Protein AF-A0A2S5X3N3-F1 (afdb_monomer)

pLDDT: mean 70.76, std 20.06, range [33.19, 96.12]

Sequence (228 aa):
MLGLQGVSRATAHRWLRDDRHVLPTLESGSSTPRAGSLSLREREEIAFERARGRGIRAIAAILGRSPSTISRELARNIFKDRYVPSIAQEQTWARSRRPRARKLDELALRQQVVSMLGDRFSPEQIAGRLKLEHPDDPEMQVSHETIYQALYVQGRGSLRTELASDLRTGRAIRRPRRPDGPRVSRFREVVTIADRPPEIEDRAVPGHWEWRPHPRRNGNEVRDRDSR

Radius of gyration: 30.23 Å; Cα contacts (8 Å, |Δi|>4): 131; chains: 1; bounding box: 62×76×62 Å

Solvent-accessible surface area (backbone atoms only — not comparable to full-atom values): 14891 Å² total; per-residue (Å²): 142,81,84,71,86,89,63,56,73,69,56,56,54,53,57,73,68,48,100,53,98,60,80,80,74,83,64,84,77,75,72,74,73,59,93,88,62,83,51,66,68,57,36,44,50,52,44,53,44,44,75,72,68,52,52,56,62,56,53,13,60,76,69,76,46,57,44,67,54,49,47,56,49,50,73,72,40,50,55,95,92,40,68,50,42,68,61,39,49,52,52,49,54,59,62,68,62,66,80,72,91,50,84,68,72,42,64,70,49,33,50,53,55,51,52,42,31,70,74,48,47,50,51,62,54,48,27,54,47,31,44,69,76,32,70,91,36,70,82,54,39,55,57,33,68,57,51,46,50,43,66,49,44,86,93,76,50,94,70,53,90,72,56,47,69,40,40,91,81,52,59,70,61,82,79,72,95,59,79,95,66,82,80,78,66,94,64,88,75,81,80,51,85,86,73,55,66,71,74,52,76,69,47,79,52,100,85,47,83,74,83,77,83,74,81,86,79,86,77,92,78,92,79,88,82,89,90,134

Secondary structure (DSSP, 8-state):
----TTS-HHHHHHHTTSS--------TT--PPPTTPPPHHHHHHHHHHHHTT--HHHHHHHTT--HHHHHHHHHHHEETTEE-HHHHHHHHHHHHT-PPPPGGGSHHHHHHHHHHHHTT--HHHHHHHHHHH-TT-SSS---HHHHHHHHH-TTS-TT-SSTTSSSTT--SSPPPSS-SS----S-S----GGG--GGGTS--STT----PPPP-------------

Nearest PDB structures (foldseek):
  1mdm-assembly1_A  TM=6.941E-01  e=2.039E-01  Homo sapiens
  2ozu-assembly1_A  TM=4.544E-01  e=5.518E+00  Homo sapiens
  1l3l-assembly2_A  TM=3.150E-01  e=5.228E+00  Agrobacterium tumefaciens
  7vf9-assembly1_F  TM=1.951E-01  e=5.825E+00  Pseudomonas aeruginosa PAO1

Mean predicted aligned error: 19.72 Å

Foldseek 3Di:
DDDDPDDDPVRVVVVVPPPDPDDPPPPDDPPPPPVQDDDLVLLVLLQVVVVVVDDLVVSCVVVVHDSVNSVVLCVVQQDPNDHDSVSSVVVVVVVVVPQDDALCVDDPLVVQLLVVLQVQDQLQRSQVVQCVVCVPDVSNHDHSVSVVCQQADPPRHDNYDPSCCSHPVSDNHDDDPDPPDDDPDPDPDDCDPVNDDPVLVVVPDVPSDDDDDDPDDDDDDDDDDDDD

Structure (mmCIF, N/CA/C/O backbone):
data_AF-A0A2S5X3N3-F1
#
_entry.id   AF-A0A2S5X3N3-F1
#
loop_
_atom_site.group_PDB
_atom_site.id
_atom_site.type_symbol
_atom_site.label_atom_id
_atom_site.label_alt_id
_atom_site.label_comp_id
_atom_site.label_asym_id
_atom_site.label_entity_id
_atom_site.label_seq_id
_atom_site.pdbx_PDB_ins_code
_atom_site.Cartn_x
_atom_site.Cartn_y
_atom_site.Cartn_z
_atom_site.occupancy
_atom_site.B_iso_or_equiv
_atom_site.auth_seq_id
_atom_site.auth_comp_id
_atom_site.auth_asym_id
_atom_site.auth_atom_id
_atom_site.pdbx_PDB_model_num
ATOM 1 N N . MET A 1 1 ? -26.330 2.446 -31.924 1.00 34.47 1 MET A N 1
ATOM 2 C CA . MET A 1 1 ? -25.192 1.531 -32.178 1.00 34.47 1 MET A CA 1
ATOM 3 C C . MET A 1 1 ? -23.986 2.045 -31.400 1.00 34.47 1 MET A C 1
ATOM 5 O O . MET A 1 1 ? -23.335 2.969 -31.859 1.00 34.47 1 MET A O 1
ATOM 9 N N . LEU A 1 2 ? -23.727 1.517 -30.201 1.00 34.12 2 LEU A N 1
ATOM 10 C CA . LEU A 1 2 ? -22.554 1.871 -29.392 1.00 34.12 2 LEU A CA 1
ATOM 11 C C . LEU A 1 2 ? -21.785 0.582 -29.095 1.00 34.12 2 LEU A C 1
ATOM 13 O O . LEU A 1 2 ? -22.238 -0.259 -28.322 1.00 34.12 2 LEU A O 1
ATOM 17 N N . GLY A 1 3 ? -20.658 0.398 -29.782 1.00 33.19 3 GLY A N 1
ATOM 18 C CA . GLY A 1 3 ? -19.725 -0.691 -29.523 1.00 33.19 3 GLY A CA 1
ATOM 19 C C . GLY A 1 3 ? -18.912 -0.384 -28.269 1.00 33.19 3 GLY A C 1
ATOM 20 O O . GLY A 1 3 ? -18.064 0.503 -28.284 1.00 33.19 3 GLY A O 1
ATOM 21 N N . LEU A 1 4 ? -19.175 -1.115 -27.188 1.00 37.25 4 LEU A N 1
ATOM 22 C CA . LEU A 1 4 ? -18.371 -1.099 -25.967 1.00 37.25 4 LEU A CA 1
ATOM 23 C C . LEU A 1 4 ? -16.993 -1.708 -26.267 1.00 37.25 4 LEU A C 1
ATOM 25 O O . LEU A 1 4 ? -16.849 -2.925 -26.390 1.00 37.25 4 LEU A O 1
ATOM 29 N N . GLN A 1 5 ? -15.974 -0.860 -26.410 1.00 37.88 5 GLN A N 1
ATOM 30 C CA . GLN A 1 5 ? -14.584 -1.306 -26.469 1.00 37.88 5 GLN A CA 1
ATOM 31 C C . GLN A 1 5 ? -14.203 -1.956 -25.130 1.00 37.88 5 GLN A C 1
ATOM 33 O O . GLN A 1 5 ? -14.282 -1.319 -24.084 1.00 37.88 5 GLN A O 1
ATOM 38 N N . GLY A 1 6 ? -13.790 -3.228 -25.165 1.00 42.28 6 GLY A N 1
ATOM 39 C CA . GLY A 1 6 ?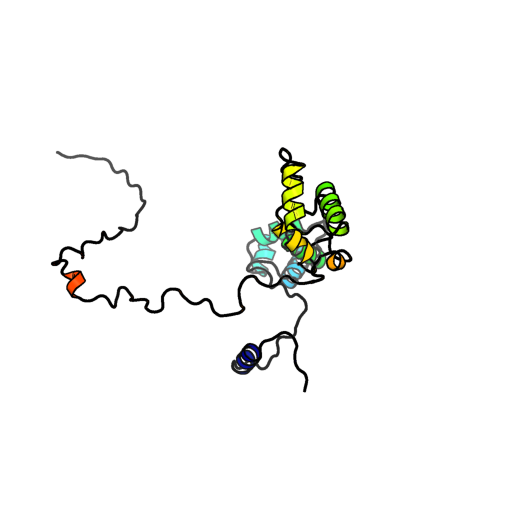 -13.130 -3.898 -24.034 1.00 42.28 6 GLY A CA 1
ATOM 40 C C . GLY A 1 6 ? -13.751 -5.209 -23.544 1.00 42.28 6 GLY A C 1
ATOM 41 O O . GLY A 1 6 ? -13.136 -5.884 -22.723 1.00 42.28 6 GLY A O 1
ATOM 42 N N . VAL A 1 7 ? -14.917 -5.623 -24.050 1.00 50.81 7 VAL A N 1
ATOM 43 C CA . VAL A 1 7 ? -15.555 -6.896 -23.666 1.00 50.81 7 VAL A CA 1
ATOM 44 C C . VAL A 1 7 ? -15.819 -7.733 -24.914 1.00 50.81 7 VAL A C 1
ATOM 46 O O . VAL A 1 7 ? -16.394 -7.250 -25.887 1.00 50.81 7 VAL A O 1
ATOM 49 N N . SER A 1 8 ? -15.386 -8.999 -24.913 1.00 49.59 8 SER A N 1
ATOM 50 C CA . SER A 1 8 ? -15.640 -9.893 -26.048 1.00 49.59 8 SER A CA 1
ATOM 51 C C . SER A 1 8 ? -17.148 -10.100 -26.238 1.00 49.59 8 SER A C 1
ATOM 53 O O . SER A 1 8 ? -17.898 -10.211 -25.264 1.00 49.59 8 SER A O 1
ATOM 55 N N . ARG A 1 9 ? -17.604 -10.204 -27.492 1.00 45.56 9 ARG A N 1
ATOM 56 C CA . ARG A 1 9 ? -19.027 -10.410 -27.825 1.00 45.56 9 ARG A CA 1
ATOM 57 C C . ARG A 1 9 ? -19.617 -11.654 -27.140 1.00 45.56 9 ARG A C 1
ATOM 59 O O . ARG A 1 9 ? -20.782 -11.649 -26.756 1.00 45.56 9 ARG A O 1
ATOM 66 N N . ALA A 1 10 ? -18.795 -12.683 -26.923 1.00 53.91 10 ALA A N 1
ATOM 67 C CA . ALA A 1 10 ? -19.167 -13.892 -26.191 1.00 53.91 10 ALA A CA 1
ATOM 68 C C . ALA A 1 10 ? -19.404 -13.630 -24.691 1.00 53.91 10 ALA A C 1
ATOM 70 O O . ALA A 1 10 ? -20.337 -14.171 -24.104 1.00 53.91 10 ALA A O 1
ATOM 71 N N . THR A 1 11 ? -18.596 -12.763 -24.077 1.00 56.00 11 THR A N 1
ATOM 72 C CA . THR A 1 11 ? -18.747 -12.357 -22.671 1.00 56.00 11 THR A CA 1
ATOM 73 C C . THR A 1 11 ? -20.009 -11.517 -22.472 1.00 56.00 11 THR A C 1
ATOM 75 O O . THR A 1 11 ? -20.755 -11.764 -21.528 1.00 56.00 11 THR A O 1
ATOM 78 N N . ALA A 1 12 ? -20.295 -10.596 -23.398 1.00 51.16 12 ALA A N 1
ATOM 79 C CA . ALA A 1 12 ? -21.513 -9.784 -23.368 1.00 51.16 12 ALA A CA 1
ATOM 80 C C . ALA A 1 12 ? -22.786 -10.646 -23.476 1.00 51.16 12 ALA A C 1
ATOM 82 O O . ALA A 1 12 ? -23.729 -10.455 -22.714 1.00 51.16 12 ALA A O 1
ATOM 83 N N . HIS A 1 13 ? -22.789 -11.650 -24.361 1.00 58.97 13 HIS A N 1
ATOM 84 C CA . HIS A 1 13 ? -23.910 -12.589 -24.489 1.00 58.97 13 HIS A CA 1
ATOM 85 C C . HIS A 1 13 ? -24.126 -13.459 -23.246 1.00 58.97 13 HIS A C 1
ATOM 87 O O . HIS A 1 13 ? -25.259 -13.843 -22.964 1.00 58.97 13 HIS A O 1
ATOM 93 N N . ARG A 1 14 ? -23.060 -13.773 -22.500 1.00 52.75 14 ARG A N 1
ATOM 94 C CA . ARG A 1 14 ? -23.152 -14.544 -21.254 1.00 52.75 14 ARG A CA 1
ATOM 95 C C . ARG A 1 14 ? -23.822 -13.742 -20.142 1.00 52.75 14 ARG A C 1
ATOM 97 O O . ARG A 1 14 ? -24.654 -14.286 -19.433 1.00 52.75 14 ARG A O 1
ATOM 104 N N . TRP A 1 15 ? -23.499 -12.454 -20.026 1.00 51.25 15 TRP A N 1
ATOM 105 C CA . TRP A 1 15 ? -24.120 -11.556 -19.044 1.00 51.25 15 TRP A CA 1
ATOM 106 C C . TRP A 1 15 ? -25.604 -11.308 -19.313 1.00 51.25 15 TRP A C 1
ATOM 108 O O . TRP A 1 15 ? -26.354 -11.084 -18.377 1.00 51.25 15 TRP A O 1
ATOM 118 N N . LEU A 1 16 ? -26.021 -11.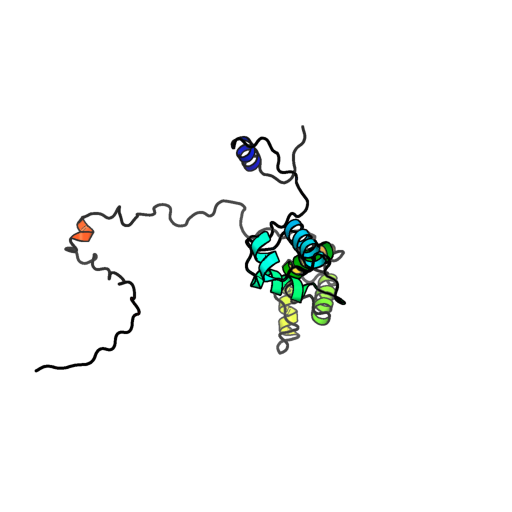385 -20.578 1.00 56.56 16 LEU A N 1
ATOM 119 C CA . LEU A 1 16 ? -27.418 -11.242 -20.992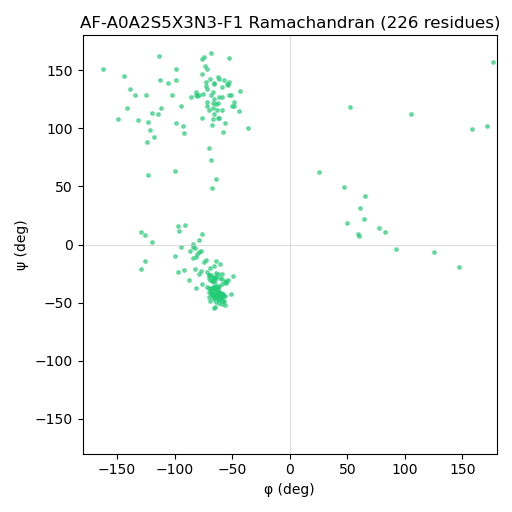 1.00 56.56 16 LEU A CA 1
ATOM 120 C C . LEU A 1 16 ? -28.255 -12.525 -20.832 1.00 56.56 16 LEU A C 1
ATOM 122 O O . LEU A 1 16 ? -29.465 -12.460 -21.014 1.00 56.56 16 LEU A O 1
ATOM 126 N N . ARG A 1 17 ? -27.633 -13.681 -20.552 1.00 52.94 17 ARG A N 1
ATOM 127 C CA . ARG A 1 17 ? -28.321 -14.979 -20.400 1.00 52.94 17 ARG A CA 1
ATOM 128 C C . ARG A 1 17 ? -28.623 -15.361 -18.952 1.00 52.94 17 ARG A C 1
ATOM 130 O O . ARG A 1 17 ? -29.515 -16.171 -18.742 1.00 52.94 17 ARG A O 1
ATOM 137 N N . ASP A 1 18 ? -27.880 -14.817 -17.993 1.00 43.53 18 ASP A N 1
ATOM 138 C CA . ASP A 1 18 ? -28.214 -14.947 -16.576 1.00 43.53 18 ASP A CA 1
ATOM 139 C C . ASP A 1 18 ? -29.198 -13.819 -16.234 1.00 43.53 18 ASP A C 1
ATOM 141 O O . ASP A 1 18 ? -28.886 -12.662 -16.508 1.00 43.53 18 ASP A O 1
ATOM 145 N N . ASP A 1 19 ? -30.357 -14.136 -15.645 1.00 40.12 19 ASP A N 1
ATOM 146 C CA . ASP A 1 19 ? -31.464 -13.221 -15.286 1.00 40.12 19 ASP A CA 1
ATOM 147 C C . ASP A 1 19 ? -31.093 -12.158 -14.225 1.00 40.12 19 ASP A C 1
ATOM 149 O O . ASP A 1 19 ? -31.704 -12.018 -13.165 1.00 40.12 19 ASP A O 1
ATOM 153 N N . ARG A 1 20 ? -30.056 -11.368 -14.490 1.00 44.34 20 ARG A N 1
ATOM 154 C CA . ARG A 1 20 ? -29.690 -10.162 -13.756 1.00 44.34 20 ARG A CA 1
ATOM 155 C C . ARG A 1 20 ? -29.627 -9.026 -14.765 1.00 44.34 20 ARG A C 1
ATOM 157 O O . ARG A 1 20 ? -28.575 -8.733 -15.322 1.00 44.34 20 ARG A O 1
ATOM 164 N N . HIS A 1 21 ? -30.767 -8.372 -14.984 1.00 43.69 21 HIS A N 1
ATOM 165 C CA . HIS A 1 21 ? -30.916 -7.157 -15.797 1.00 43.69 21 HIS A CA 1
ATOM 166 C C . HIS A 1 21 ? -30.228 -5.926 -15.180 1.00 43.69 21 HIS A C 1
ATOM 168 O O . HIS A 1 21 ? -30.811 -4.849 -15.083 1.00 43.69 21 HIS A O 1
ATOM 174 N N . VAL A 1 22 ? -28.974 -6.059 -14.758 1.00 45.84 22 VAL A N 1
ATOM 175 C CA . VAL A 1 22 ? -28.166 -4.939 -14.291 1.00 45.84 22 VAL A CA 1
ATOM 176 C C . VAL A 1 22 ? -26.826 -5.032 -15.000 1.00 45.84 22 VAL A C 1
ATOM 178 O O . VAL A 1 22 ? -26.010 -5.909 -14.714 1.00 45.84 22 VAL A O 1
ATOM 181 N N . LEU A 1 23 ? -26.610 -4.128 -15.958 1.00 44.19 23 LEU A N 1
ATOM 182 C CA . LEU A 1 23 ? -25.270 -3.844 -16.460 1.00 44.19 23 LEU A CA 1
ATOM 183 C C . LEU A 1 23 ? -24.397 -3.535 -15.237 1.00 44.19 23 LEU A C 1
ATOM 185 O O . LEU A 1 23 ? -24.812 -2.707 -14.425 1.00 44.19 23 LEU A O 1
ATOM 189 N N . PRO A 1 24 ? -23.226 -4.169 -15.056 1.00 40.97 24 PRO A N 1
ATOM 190 C CA . PRO A 1 24 ? -22.340 -3.775 -13.979 1.00 40.97 24 PRO A CA 1
ATOM 191 C C . PRO A 1 24 ? -21.953 -2.320 -14.235 1.00 40.97 24 PRO A C 1
ATOM 193 O O . PRO A 1 24 ? -21.226 -2.023 -15.186 1.00 40.97 24 PRO A O 1
ATOM 196 N N . THR A 1 25 ? -22.475 -1.408 -13.413 1.00 37.81 25 THR A N 1
ATOM 197 C CA . THR A 1 25 ? -21.952 -0.051 -13.314 1.00 37.81 25 THR A CA 1
ATOM 198 C C . THR A 1 25 ? -20.454 -0.211 -13.122 1.00 37.81 25 THR A C 1
ATOM 200 O O . THR A 1 25 ? -20.019 -0.878 -12.181 1.00 37.81 25 THR A O 1
ATOM 203 N N . LEU A 1 26 ? -19.664 0.318 -14.058 1.00 35.50 26 LEU A N 1
ATOM 204 C CA . LEU A 1 26 ? -18.217 0.400 -13.920 1.00 35.50 26 LEU A CA 1
ATOM 205 C C . LEU A 1 26 ? -17.931 1.410 -12.806 1.00 35.50 26 LEU A C 1
ATOM 207 O O . LEU A 1 26 ? -17.532 2.542 -13.058 1.00 35.50 26 LEU A O 1
ATOM 211 N N . GLU A 1 27 ? -18.189 1.015 -11.563 1.00 36.44 27 GLU A N 1
ATOM 212 C CA . GLU A 1 27 ? -17.664 1.717 -10.414 1.00 36.44 27 GLU A CA 1
ATOM 213 C C . GLU A 1 27 ? -16.157 1.529 -10.447 1.00 36.44 27 GLU A C 1
ATOM 215 O O . GLU A 1 27 ? -15.617 0.439 -10.235 1.00 36.44 27 GLU A O 1
ATOM 220 N N . SER A 1 28 ? -15.483 2.621 -10.778 1.00 41.53 28 SER A N 1
ATOM 221 C CA . SER A 1 28 ? -14.071 2.849 -10.549 1.00 41.53 28 SER A CA 1
ATOM 222 C C . SER A 1 28 ? -13.628 2.231 -9.217 1.00 41.53 28 SER A C 1
ATOM 224 O O . SER A 1 28 ? -13.832 2.797 -8.151 1.00 41.53 28 SER A O 1
ATOM 226 N N . GLY A 1 29 ? -12.999 1.057 -9.276 1.00 37.12 29 GLY A N 1
ATOM 227 C CA . GLY A 1 29 ? -12.162 0.529 -8.202 1.00 37.12 29 GLY A CA 1
ATOM 228 C C . GLY A 1 29 ? -12.849 0.189 -6.875 1.00 37.12 29 GLY A C 1
ATOM 229 O O . GLY A 1 29 ? -12.234 0.416 -5.831 1.00 37.12 29 GLY A O 1
ATOM 230 N N . SER A 1 30 ? -14.039 -0.420 -6.866 1.00 39.25 30 SER A N 1
ATOM 231 C CA . SER A 1 30 ? -14.530 -1.092 -5.654 1.00 39.25 30 SER A CA 1
ATOM 232 C C . SER A 1 30 ? -13.696 -2.355 -5.390 1.00 39.25 30 SER A C 1
ATOM 234 O O . SER A 1 30 ? -14.014 -3.481 -5.765 1.00 39.25 30 SER A O 1
ATOM 236 N N . SER A 1 31 ? -12.544 -2.156 -4.745 1.00 48.66 31 SER A N 1
ATOM 237 C CA . SER A 1 31 ? -11.806 -3.223 -4.078 1.00 48.66 31 SER A CA 1
ATOM 238 C C . SER A 1 31 ? -12.753 -3.836 -3.055 1.00 48.66 31 SER A C 1
ATOM 240 O O . SER A 1 31 ? -12.935 -3.273 -1.973 1.00 48.66 31 SER A O 1
ATOM 242 N N . THR A 1 32 ? -13.408 -4.945 -3.410 1.00 50.53 32 THR A N 1
ATOM 243 C CA . THR A 1 32 ? -14.236 -5.707 -2.473 1.00 50.53 32 THR A CA 1
ATOM 244 C C . THR A 1 32 ? -13.415 -5.918 -1.204 1.00 50.53 32 THR A C 1
ATOM 246 O O . THR A 1 32 ? -12.321 -6.496 -1.287 1.00 50.53 32 THR A O 1
ATOM 249 N N . PRO A 1 33 ? -13.876 -5.408 -0.047 1.00 56.62 33 PRO A N 1
ATOM 250 C CA . PRO A 1 33 ? -13.139 -5.540 1.193 1.00 56.62 33 PRO A CA 1
ATOM 251 C C . PRO A 1 33 ? -12.824 -7.018 1.427 1.00 56.62 33 PRO A C 1
ATOM 253 O O . PRO A 1 33 ? -13.668 -7.885 1.197 1.00 56.62 33 PRO A O 1
ATOM 256 N N . ARG A 1 34 ? -11.597 -7.330 1.864 1.00 64.44 34 ARG A N 1
ATOM 257 C CA . ARG A 1 34 ? -11.237 -8.718 2.195 1.00 64.44 34 ARG A CA 1
ATOM 258 C C . ARG A 1 34 ? -12.257 -9.279 3.183 1.00 64.44 34 ARG A C 1
ATOM 260 O O . ARG A 1 34 ? -12.632 -8.573 4.124 1.00 64.44 34 ARG A O 1
ATOM 267 N N . ALA A 1 35 ? -12.639 -10.543 3.003 1.00 65.56 35 ALA A N 1
ATOM 268 C CA . ALA A 1 35 ? -13.476 -11.260 3.957 1.00 65.56 35 ALA A CA 1
ATOM 269 C C . ALA A 1 35 ? -12.919 -11.067 5.382 1.00 65.56 35 ALA A C 1
ATOM 271 O O . ALA A 1 35 ? -11.736 -11.305 5.632 1.00 65.56 35 ALA A O 1
ATOM 272 N N . GLY A 1 36 ? -13.752 -10.540 6.284 1.00 72.94 36 GLY A N 1
ATOM 273 C CA . GLY A 1 36 ? -13.373 -10.228 7.666 1.00 72.94 36 GLY A CA 1
ATOM 274 C C . GLY A 1 36 ? -12.863 -8.804 7.934 1.00 72.94 36 GLY A C 1
ATOM 275 O O . GLY A 1 36 ? -12.654 -8.467 9.098 1.00 72.94 36 GLY A O 1
ATOM 276 N N . SER A 1 37 ? -12.705 -7.939 6.927 1.00 82.50 37 SER A N 1
ATOM 277 C CA . SER A 1 37 ? -12.423 -6.511 7.164 1.00 82.50 37 SER A CA 1
ATOM 278 C C . SER A 1 37 ? -13.662 -5.751 7.662 1.00 82.50 37 SER A C 1
ATOM 280 O O . SER A 1 37 ? -14.796 -6.180 7.438 1.00 82.50 37 SER A O 1
ATOM 282 N N . LEU A 1 38 ? -13.433 -4.663 8.406 1.00 89.56 38 LEU A N 1
ATOM 283 C CA . LEU A 1 38 ? -14.492 -3.763 8.865 1.00 89.56 38 LEU A CA 1
ATOM 284 C C . LEU A 1 38 ? -14.871 -2.806 7.736 1.00 89.56 38 LEU A C 1
ATOM 286 O O . LEU A 1 38 ? -13.994 -2.141 7.174 1.00 89.56 38 LEU A O 1
ATOM 290 N N . SER A 1 39 ? -16.162 -2.744 7.438 1.00 90.31 39 SER A N 1
ATOM 291 C CA . SER A 1 39 ? -16.763 -1.765 6.534 1.00 90.31 39 SER A CA 1
ATOM 292 C C . SER A 1 39 ? -16.717 -0.351 7.122 1.00 90.31 39 SER A C 1
ATOM 294 O O . SER A 1 39 ? -16.512 -0.171 8.324 1.00 90.31 39 SER A O 1
ATOM 296 N N . LEU A 1 40 ? -16.940 0.664 6.281 1.00 90.62 40 LEU A N 1
ATOM 297 C CA . LEU A 1 40 ? -17.046 2.050 6.746 1.00 90.62 40 LEU A CA 1
ATOM 298 C C . LEU A 1 40 ? -18.170 2.208 7.782 1.00 90.62 40 LEU A C 1
ATOM 300 O O . LEU A 1 40 ? -17.931 2.771 8.843 1.00 90.62 40 LEU A O 1
ATOM 304 N N . ARG A 1 41 ? -19.339 1.610 7.526 1.00 92.12 41 ARG A N 1
ATOM 305 C CA . ARG A 1 41 ? -20.480 1.623 8.450 1.00 92.12 41 ARG A CA 1
ATOM 306 C C . ARG A 1 41 ? -20.133 1.029 9.818 1.00 92.12 41 ARG A C 1
ATOM 308 O O . ARG A 1 41 ? -20.459 1.609 10.843 1.00 92.12 41 ARG A O 1
ATOM 315 N N . GLU A 1 42 ? -19.429 -0.103 9.853 1.00 93.06 42 GLU A N 1
ATOM 316 C CA . GLU A 1 42 ? -18.978 -0.687 11.126 1.00 93.06 42 GLU A CA 1
ATOM 317 C C . 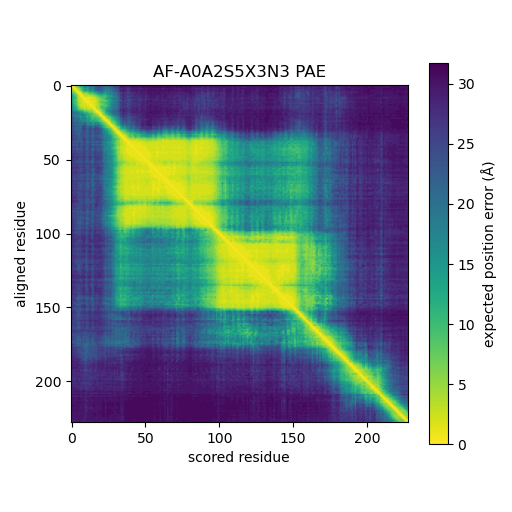GLU A 1 42 ? -17.975 0.223 11.850 1.00 93.06 42 GLU A C 1
ATOM 319 O O . GLU A 1 42 ? -17.983 0.284 13.075 1.00 93.06 42 GLU A O 1
ATOM 324 N N . ARG A 1 43 ? -17.122 0.955 11.122 1.00 94.69 43 ARG A N 1
ATOM 325 C CA . ARG A 1 43 ? -16.189 1.933 11.713 1.00 94.69 43 ARG A CA 1
ATOM 326 C C . ARG A 1 43 ? -16.925 3.141 12.294 1.00 94.69 43 ARG A C 1
ATOM 328 O O . ARG A 1 43 ? -16.540 3.621 13.357 1.00 94.69 43 ARG A O 1
ATOM 335 N N . GLU A 1 44 ? -17.972 3.619 11.628 1.00 95.19 44 GLU A N 1
ATOM 336 C CA . GLU A 1 44 ? -18.847 4.684 12.136 1.00 95.19 44 GLU A CA 1
ATOM 337 C C . GLU A 1 44 ? -19.552 4.255 13.425 1.00 95.19 44 GLU A C 1
ATOM 339 O O . GLU A 1 44 ? -19.512 4.988 14.413 1.00 95.19 44 GLU A O 1
ATOM 344 N N . GLU A 1 45 ? -20.076 3.030 13.463 1.00 95.38 45 GLU A N 1
ATOM 345 C CA . GLU A 1 45 ? -20.702 2.460 14.660 1.00 95.38 45 GLU A CA 1
ATOM 346 C C . GLU A 1 45 ? -19.705 2.335 15.826 1.00 95.38 45 GLU A C 1
ATOM 348 O O . GLU A 1 45 ? -20.020 2.680 16.963 1.00 95.38 45 GLU A O 1
ATOM 353 N N . ILE A 1 46 ? -18.456 1.923 15.558 1.00 94.56 46 ILE A N 1
ATOM 354 C CA . ILE A 1 46 ? -17.387 1.907 16.575 1.00 94.56 46 ILE A CA 1
ATOM 355 C C . ILE A 1 46 ? -17.158 3.309 17.154 1.00 94.56 46 ILE A C 1
ATOM 357 O O . ILE A 1 46 ? -16.982 3.446 18.367 1.00 94.56 46 ILE A O 1
ATOM 361 N N . ALA A 1 47 ? -17.128 4.347 16.311 1.00 93.75 47 ALA A N 1
ATOM 362 C CA . ALA A 1 47 ? -16.930 5.721 16.768 1.00 93.75 47 ALA A CA 1
ATOM 363 C C . ALA A 1 47 ? -18.113 6.214 17.610 1.00 93.75 47 ALA A C 1
ATOM 365 O O . ALA A 1 47 ? -17.898 6.775 18.687 1.00 93.75 47 ALA A O 1
ATOM 366 N N . PHE A 1 48 ? -19.338 5.953 17.151 1.00 94.88 48 PHE A N 1
ATOM 367 C CA . PHE A 1 48 ? -20.563 6.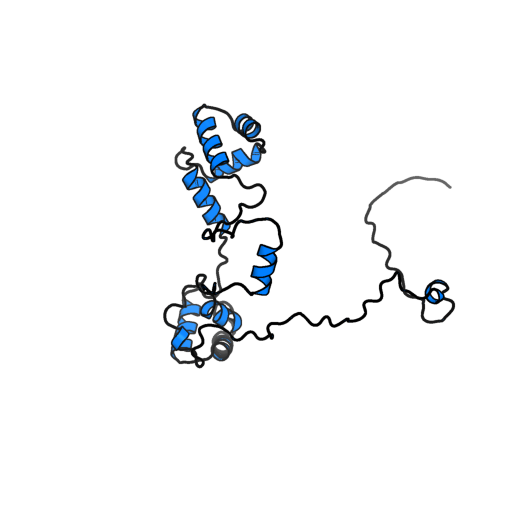300 17.862 1.00 94.88 48 PHE A CA 1
ATOM 368 C C . PHE A 1 48 ? -20.623 5.637 19.239 1.00 94.88 48 PHE A C 1
ATOM 370 O O . PHE A 1 48 ? -20.775 6.314 20.256 1.00 94.88 48 PHE A O 1
ATOM 377 N N . GLU A 1 49 ? -20.415 4.323 19.305 1.00 94.31 49 GLU A N 1
ATOM 378 C CA . GLU A 1 49 ? -20.528 3.590 20.564 1.00 94.31 49 GLU A CA 1
ATOM 379 C C . GLU A 1 49 ? -19.398 3.905 21.548 1.00 94.31 49 GLU A C 1
ATOM 381 O O . GLU A 1 49 ? -19.596 3.910 22.767 1.00 94.31 49 GLU A O 1
ATOM 386 N N . ARG A 1 50 ? -18.219 4.262 21.036 1.00 92.06 50 ARG A N 1
ATOM 387 C CA . ARG A 1 50 ? -17.127 4.755 21.874 1.00 92.06 50 ARG A CA 1
ATOM 388 C C . ARG A 1 50 ? -17.411 6.146 22.439 1.00 92.06 50 ARG A C 1
ATOM 390 O O . ARG A 1 50 ? -17.077 6.389 23.595 1.00 92.06 50 ARG A O 1
ATOM 397 N N . ALA A 1 51 ? -18.054 7.029 21.673 1.00 91.00 51 ALA A N 1
ATOM 398 C CA . ALA A 1 51 ? -18.496 8.335 22.167 1.00 91.00 51 ALA A CA 1
ATOM 399 C C . ALA A 1 51 ? -19.550 8.206 23.283 1.00 91.00 51 ALA A C 1
ATOM 401 O O . ALA A 1 51 ? -19.595 9.035 24.186 1.00 91.00 51 ALA A O 1
ATOM 402 N N . ARG A 1 52 ? -20.335 7.120 23.280 1.00 93.69 52 ARG A N 1
ATOM 403 C CA . ARG A 1 52 ? -21.267 6.756 24.365 1.00 93.69 52 ARG A CA 1
ATOM 404 C C . ARG A 1 52 ? -20.589 6.093 25.573 1.00 93.69 52 ARG A C 1
ATOM 406 O O . ARG A 1 52 ? -21.278 5.645 26.484 1.00 93.69 52 ARG A O 1
ATOM 413 N N . GLY A 1 53 ? -19.259 5.987 25.582 1.00 92.62 53 GLY A N 1
ATOM 414 C CA . GLY A 1 53 ? -18.493 5.408 26.687 1.00 92.62 53 GLY A CA 1
ATOM 415 C C . GLY A 1 53 ? -18.503 3.878 26.744 1.00 92.62 53 GLY A C 1
ATOM 416 O O . GLY A 1 53 ? -18.106 3.307 27.761 1.00 92.62 53 GLY A O 1
ATOM 417 N N . ARG A 1 54 ? -18.936 3.174 25.686 1.00 94.19 54 ARG A N 1
ATOM 418 C CA . ARG A 1 54 ? -18.923 1.704 25.698 1.00 94.19 54 ARG A CA 1
ATOM 419 C C . ARG A 1 54 ? -17.509 1.145 25.579 1.00 94.19 54 ARG A C 1
ATOM 421 O O . ARG A 1 54 ? -16.685 1.598 24.787 1.00 94.19 54 ARG A O 1
ATOM 428 N N . GLY A 1 55 ? -17.251 0.083 26.340 1.00 93.69 55 GLY A N 1
ATOM 429 C CA . GLY A 1 55 ? -16.006 -0.677 26.257 1.00 93.69 55 GLY A CA 1
ATOM 430 C C . GLY A 1 55 ? -15.926 -1.571 25.012 1.00 93.69 55 GLY A C 1
ATOM 431 O O . GLY A 1 55 ? -16.935 -1.962 24.427 1.00 93.69 55 GLY A O 1
ATOM 432 N N . ILE A 1 56 ? -14.705 -1.983 24.657 1.00 95.56 56 ILE A N 1
ATOM 433 C CA . ILE A 1 56 ? -14.386 -2.788 23.459 1.00 95.56 56 ILE A CA 1
ATOM 434 C C . ILE A 1 56 ? -15.260 -4.049 23.333 1.00 95.56 56 ILE A C 1
ATOM 436 O O . ILE A 1 56 ? -15.721 -4.370 22.240 1.00 95.56 56 ILE A O 1
ATOM 440 N N . ARG A 1 57 ? -15.494 -4.773 24.438 1.00 96.12 57 ARG A N 1
ATOM 441 C CA . ARG A 1 57 ? -16.294 -6.013 24.437 1.00 96.12 57 ARG A CA 1
ATOM 442 C C . ARG A 1 57 ? -17.770 -5.762 24.110 1.00 96.12 57 ARG A C 1
ATOM 444 O O . ARG A 1 57 ? -18.366 -6.570 23.411 1.00 96.12 57 ARG A O 1
ATOM 451 N N . ALA A 1 58 ? -18.332 -4.644 24.571 1.00 96.06 58 ALA A N 1
ATOM 452 C CA . ALA A 1 58 ? -19.718 -4.278 24.286 1.00 96.06 58 ALA A CA 1
ATOM 453 C C . ALA A 1 58 ? -19.892 -3.888 22.811 1.00 96.06 58 ALA A C 1
ATOM 455 O O . ALA A 1 58 ? -20.792 -4.389 22.148 1.00 96.06 58 ALA A O 1
ATOM 456 N N . ILE A 1 59 ? -18.972 -3.078 22.276 1.00 95.75 59 ILE A N 1
ATOM 457 C CA . ILE A 1 59 ? -18.952 -2.699 20.852 1.00 95.75 59 ILE A CA 1
ATOM 458 C C . ILE A 1 59 ? -18.841 -3.945 19.961 1.00 95.75 59 ILE A C 1
ATOM 460 O O . ILE A 1 59 ? -19.542 -4.080 18.963 1.00 95.75 59 ILE A O 1
ATOM 464 N N . ALA A 1 60 ? -17.983 -4.891 20.344 1.00 95.12 60 ALA A N 1
ATOM 465 C CA . ALA A 1 60 ? -17.811 -6.150 19.629 1.00 95.12 60 ALA A CA 1
ATOM 466 C C . ALA A 1 60 ? -19.099 -6.992 19.589 1.00 95.12 60 ALA A C 1
ATOM 468 O O . ALA A 1 60 ? -19.425 -7.541 18.538 1.00 95.12 60 ALA A O 1
ATOM 469 N N . ALA A 1 61 ? -19.843 -7.051 20.699 1.00 95.38 61 ALA A N 1
ATOM 470 C CA . ALA A 1 61 ? -21.125 -7.749 20.771 1.00 95.38 61 ALA A CA 1
ATOM 471 C C . ALA A 1 61 ? -22.196 -7.096 19.880 1.00 95.38 61 ALA A C 1
ATOM 473 O O . ALA A 1 61 ? -22.875 -7.809 19.149 1.00 95.38 61 ALA A O 1
ATOM 474 N N . ILE A 1 62 ? -22.291 -5.758 19.879 1.00 93.44 62 ILE A N 1
ATOM 475 C CA . ILE A 1 62 ? -23.229 -4.997 19.028 1.00 93.44 62 ILE A CA 1
ATOM 476 C C . ILE A 1 62 ? -22.979 -5.285 17.542 1.00 93.44 62 ILE A C 1
ATOM 478 O O . ILE A 1 62 ? -23.914 -5.490 16.775 1.00 93.44 62 ILE A O 1
ATOM 482 N N . LEU A 1 63 ? -21.707 -5.341 17.142 1.00 91.44 63 LEU A N 1
ATOM 483 C CA . LEU A 1 63 ? -21.305 -5.541 15.749 1.00 91.44 63 LEU A CA 1
ATOM 484 C C . LEU A 1 63 ? -21.212 -7.011 15.319 1.00 91.44 63 LEU A C 1
ATOM 486 O O . LEU A 1 63 ? -20.911 -7.281 14.157 1.00 91.44 63 LEU A O 1
ATOM 490 N N . GLY A 1 64 ? -21.390 -7.969 16.233 1.00 93.19 64 GLY A N 1
ATOM 491 C CA . GLY A 1 64 ? -21.160 -9.388 15.941 1.00 93.19 64 GLY A CA 1
ATOM 492 C C . GLY A 1 64 ? -19.714 -9.696 15.523 1.00 93.19 64 GLY A C 1
ATOM 493 O O . GLY A 1 64 ? -19.465 -10.584 14.707 1.00 93.19 64 GLY A O 1
ATOM 494 N N . ARG A 1 65 ? -18.735 -8.942 16.043 1.00 93.75 65 ARG A N 1
ATOM 495 C CA . ARG A 1 65 ? -17.303 -9.091 15.723 1.00 93.75 65 ARG A CA 1
ATOM 496 C C . ARG A 1 65 ? -16.515 -9.570 16.936 1.00 93.75 65 ARG A C 1
ATOM 498 O O . ARG A 1 65 ? -16.944 -9.449 18.077 1.00 93.75 65 ARG A O 1
ATOM 505 N N . SER A 1 66 ? -15.307 -10.088 16.711 1.00 94.44 66 SER A N 1
ATOM 506 C CA . SER A 1 66 ? -14.436 -10.451 17.832 1.00 94.44 66 SER A CA 1
ATOM 507 C C . SER A 1 66 ? -13.939 -9.194 18.573 1.00 94.44 66 SER A C 1
ATOM 509 O O . SER A 1 66 ? -13.552 -8.216 17.922 1.00 94.44 66 SER A O 1
ATOM 511 N N . PRO A 1 67 ? -13.824 -9.214 19.917 1.00 95.88 67 PRO A N 1
ATOM 512 C CA . PRO A 1 67 ? -13.232 -8.105 20.676 1.00 95.88 67 PRO A CA 1
ATOM 513 C C . PRO A 1 67 ? -11.811 -7.753 20.218 1.00 95.88 67 PRO A C 1
ATOM 515 O O . PRO A 1 67 ? -11.412 -6.590 20.215 1.00 95.88 67 PRO A O 1
ATOM 518 N N . SER A 1 68 ? -11.059 -8.755 19.755 1.00 94.81 68 SER A N 1
ATOM 519 C CA . SER A 1 68 ? -9.727 -8.574 19.176 1.00 94.81 68 SER A CA 1
ATOM 520 C C . SER A 1 68 ? -9.740 -7.791 17.860 1.00 94.81 68 SER A C 1
ATOM 522 O O . SER A 1 68 ? -8.765 -7.111 17.553 1.00 94.81 68 SER A O 1
ATOM 524 N N . THR A 1 69 ? -10.825 -7.839 17.083 1.00 93.56 69 THR A N 1
ATOM 525 C CA . THR A 1 69 ? -10.971 -7.034 15.861 1.00 93.56 69 THR A CA 1
ATOM 526 C C . THR A 1 69 ? -11.128 -5.561 16.209 1.00 93.56 69 THR A C 1
ATOM 528 O O . THR A 1 69 ? -10.374 -4.741 15.692 1.00 93.56 69 THR A O 1
ATOM 531 N N . ILE A 1 70 ? -12.023 -5.246 17.149 1.00 94.06 70 ILE A N 1
ATOM 532 C CA . ILE A 1 70 ? -12.275 -3.872 17.605 1.00 94.06 70 ILE A CA 1
ATOM 533 C C . ILE A 1 70 ? -11.040 -3.284 18.299 1.00 94.06 70 ILE A C 1
ATOM 535 O O . ILE A 1 70 ? -10.621 -2.174 17.986 1.00 94.06 70 ILE A O 1
ATOM 539 N N . SER A 1 71 ? -10.392 -4.050 19.183 1.00 95.00 71 SER A N 1
ATOM 540 C CA . SER A 1 71 ? -9.154 -3.625 19.849 1.00 95.00 71 SER A CA 1
ATOM 541 C C . SER A 1 71 ? -8.048 -3.293 18.844 1.00 95.00 71 SER A C 1
ATOM 543 O O . SER A 1 71 ? -7.456 -2.217 18.906 1.00 95.00 71 SER A O 1
ATOM 545 N N . ARG A 1 72 ? -7.798 -4.181 17.873 1.00 92.94 72 ARG A N 1
ATOM 546 C CA . ARG A 1 72 ? -6.765 -3.971 16.851 1.00 92.94 72 ARG A CA 1
ATOM 547 C C . ARG A 1 72 ? -7.091 -2.829 15.888 1.00 92.94 72 ARG A C 1
ATOM 549 O O . ARG A 1 72 ? -6.175 -2.219 15.349 1.00 92.94 72 ARG A O 1
ATOM 556 N N . GLU A 1 73 ? -8.366 -2.593 15.612 1.00 93.25 73 GLU A N 1
ATOM 557 C CA . GLU A 1 73 ? -8.835 -1.473 14.799 1.00 93.25 73 GLU A CA 1
ATOM 558 C C . GLU A 1 73 ? -8.527 -0.139 15.490 1.00 93.25 73 GLU A C 1
ATOM 560 O O . GLU A 1 73 ? -7.834 0.708 14.928 1.00 93.25 73 GLU A O 1
ATOM 565 N N . LEU A 1 74 ? -8.958 -0.004 16.744 1.00 92.06 74 LEU A N 1
ATOM 566 C CA . LEU A 1 74 ? -8.728 1.185 17.558 1.00 92.06 74 LEU A CA 1
ATOM 567 C C . LEU A 1 74 ? -7.231 1.435 17.785 1.00 92.06 74 LEU A C 1
ATOM 569 O O . LEU A 1 74 ? -6.751 2.533 17.528 1.00 92.06 74 LEU A O 1
ATOM 573 N N . ALA A 1 75 ? -6.466 0.410 18.167 1.00 91.44 75 ALA A N 1
ATOM 574 C CA . ALA A 1 75 ? -5.030 0.547 18.417 1.00 91.44 75 ALA A CA 1
ATOM 575 C C . ALA A 1 75 ? -4.234 1.049 17.196 1.00 91.44 75 ALA A C 1
ATOM 577 O O . ALA A 1 75 ? -3.206 1.695 17.359 1.00 91.44 75 ALA A O 1
ATOM 578 N N . ARG A 1 76 ? -4.688 0.757 15.969 1.00 88.81 76 ARG A N 1
ATOM 579 C CA . ARG A 1 76 ? -3.978 1.141 14.734 1.00 88.81 76 ARG A CA 1
ATOM 580 C C . ARG A 1 76 ? -4.398 2.483 14.153 1.00 88.81 76 ARG A C 1
ATOM 582 O O . ARG A 1 76 ? -3.656 3.029 13.340 1.00 88.81 76 ARG A O 1
ATOM 589 N N . ASN A 1 77 ? -5.594 2.951 14.493 1.00 89.75 77 ASN A N 1
ATOM 590 C CA . ASN A 1 77 ? -6.243 4.074 13.817 1.00 89.75 77 ASN A CA 1
ATOM 591 C C . ASN A 1 77 ? -6.660 5.198 14.785 1.00 89.75 77 ASN A C 1
ATOM 593 O O . ASN A 1 77 ? -7.353 6.127 14.378 1.00 89.75 77 ASN A O 1
ATOM 597 N N . ILE A 1 78 ? -6.254 5.130 16.058 1.00 88.06 78 ILE A N 1
ATOM 598 C CA . ILE A 1 78 ? -6.314 6.270 16.979 1.00 88.06 78 ILE A CA 1
ATOM 599 C C . ILE A 1 78 ? -5.100 7.167 16.740 1.00 88.06 78 ILE A C 1
ATOM 601 O O . ILE A 1 78 ? -3.963 6.698 16.730 1.00 88.06 78 ILE A O 1
ATOM 605 N N . PHE A 1 79 ? -5.343 8.467 16.602 1.00 80.25 79 PHE A N 1
ATOM 606 C CA . PHE A 1 79 ? -4.301 9.486 16.541 1.00 80.25 79 PHE A CA 1
ATOM 607 C C . PHE A 1 79 ? -4.673 10.659 17.447 1.00 80.25 79 PHE A C 1
ATOM 609 O O . PHE A 1 79 ? -5.783 11.182 17.342 1.00 80.25 79 PHE A O 1
ATOM 616 N N . LYS A 1 80 ? -3.755 11.077 18.333 1.00 80.12 80 LYS A N 1
ATOM 617 C CA . LYS A 1 80 ? -3.993 12.142 19.332 1.00 80.12 80 LYS A CA 1
ATOM 618 C C . LYS A 1 80 ? -5.331 11.948 20.072 1.00 80.12 80 LYS A C 1
ATOM 620 O O . LYS A 1 80 ? -6.175 12.842 20.073 1.00 80.12 80 LYS A O 1
ATOM 625 N N . ASP A 1 8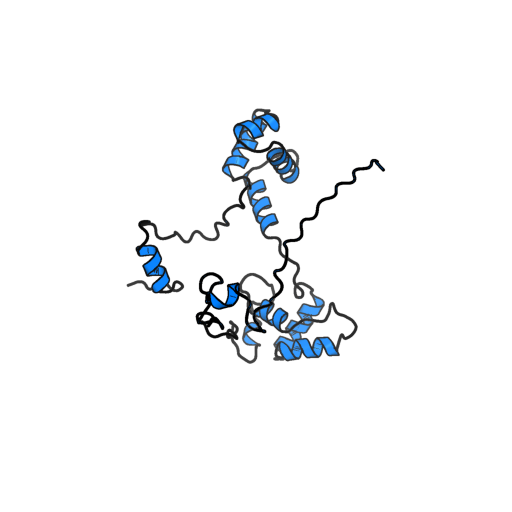1 ? -5.546 10.730 20.575 1.00 80.25 81 ASP A N 1
ATOM 626 C CA . ASP A 1 81 ? -6.753 10.258 21.277 1.00 80.25 81 ASP A CA 1
ATOM 627 C C . ASP A 1 81 ? -8.082 10.330 20.514 1.00 80.25 81 ASP A C 1
ATOM 629 O O . ASP A 1 81 ? -9.141 10.020 21.061 1.00 80.25 81 ASP A O 1
ATOM 633 N N . ARG A 1 82 ? -8.051 10.640 19.216 1.00 84.81 82 ARG A N 1
ATOM 634 C CA . ARG A 1 82 ? -9.241 10.670 18.364 1.00 84.81 82 ARG A CA 1
ATOM 635 C C . ARG A 1 82 ? -9.287 9.464 17.440 1.00 84.81 82 ARG A C 1
ATOM 637 O O . ARG A 1 82 ? -8.277 9.056 16.870 1.00 84.81 82 ARG A O 1
ATOM 644 N N . TYR A 1 83 ? -10.483 8.903 17.291 1.00 91.00 83 TYR A N 1
ATOM 645 C CA . TYR A 1 83 ? -10.787 7.865 16.311 1.00 91.00 83 TYR A CA 1
ATOM 646 C C . TYR A 1 83 ? -11.730 8.444 15.258 1.00 91.00 83 TYR A C 1
ATOM 648 O O . TYR A 1 83 ? -12.835 8.865 15.593 1.00 91.00 83 TYR A O 1
ATOM 656 N N . VAL A 1 84 ? -11.281 8.484 14.003 1.00 91.12 84 VAL A N 1
ATOM 657 C CA . VAL A 1 84 ? -12.042 9.046 12.879 1.00 91.12 84 VAL A CA 1
ATOM 658 C C . VAL A 1 84 ? -12.278 7.944 11.836 1.00 91.12 84 VAL A C 1
ATOM 660 O O . VAL A 1 84 ? -11.307 7.488 11.223 1.00 91.12 84 VAL A O 1
ATOM 663 N N . PRO A 1 85 ? -13.534 7.506 11.610 1.00 91.69 85 PRO A N 1
ATOM 664 C CA . PRO A 1 85 ? -13.858 6.384 10.721 1.00 91.69 85 PRO A CA 1
ATOM 665 C C . PRO A 1 85 ? -13.338 6.525 9.287 1.00 91.69 85 PRO A C 1
ATOM 667 O O . PRO A 1 85 ? -12.767 5.574 8.750 1.00 91.69 85 PRO A O 1
ATOM 670 N N . SER A 1 86 ? -13.486 7.709 8.684 1.00 88.69 86 SER A N 1
ATOM 671 C CA . SER A 1 86 ? -13.064 7.988 7.304 1.00 88.69 86 SER A CA 1
ATOM 672 C C . SER A 1 86 ? -11.549 7.859 7.125 1.00 88.69 86 SER A C 1
ATOM 674 O O . SER A 1 86 ? -11.089 7.160 6.224 1.00 88.69 86 SER A O 1
ATOM 676 N N . ILE A 1 87 ? -10.769 8.432 8.045 1.00 87.69 87 ILE A N 1
ATOM 677 C CA . ILE A 1 87 ? -9.304 8.311 8.061 1.00 87.69 87 ILE A CA 1
ATOM 678 C C . ILE A 1 87 ? -8.895 6.850 8.271 1.00 87.69 87 ILE A C 1
ATOM 680 O O . ILE A 1 87 ? -8.006 6.337 7.594 1.00 87.69 87 ILE A O 1
ATOM 684 N N . ALA A 1 88 ? -9.557 6.145 9.188 1.00 88.25 88 ALA A N 1
ATOM 685 C CA . ALA A 1 88 ? -9.266 4.744 9.467 1.00 88.25 88 ALA A CA 1
ATOM 686 C C . ALA A 1 88 ? -9.517 3.847 8.231 1.00 88.25 88 ALA A C 1
ATOM 688 O O . ALA A 1 88 ? -8.741 2.923 7.950 1.00 88.25 88 ALA A O 1
ATOM 689 N N . GLN A 1 89 ? -10.574 4.141 7.466 1.00 89.50 89 GLN A N 1
ATOM 690 C CA . GLN A 1 89 ? -10.884 3.484 6.195 1.00 89.50 89 GLN A CA 1
ATOM 691 C C . GLN A 1 89 ? -9.800 3.756 5.143 1.00 89.50 89 GLN A C 1
ATOM 693 O O . GLN A 1 89 ? -9.261 2.812 4.558 1.00 89.50 89 GLN A O 1
ATOM 698 N N . GLU A 1 90 ? -9.423 5.021 4.956 1.00 83.81 90 GLU A N 1
ATOM 699 C CA . GLU A 1 90 ? -8.378 5.426 4.013 1.00 83.81 90 GLU A CA 1
ATOM 700 C C . GLU A 1 90 ? -7.028 4.777 4.347 1.00 83.81 90 GLU A C 1
ATOM 702 O O . GLU A 1 90 ? -6.387 4.178 3.482 1.00 83.81 90 GLU A O 1
ATOM 707 N N . GLN A 1 91 ? -6.620 4.791 5.617 1.00 84.31 91 GLN A N 1
ATOM 708 C CA . GLN A 1 91 ? -5.390 4.137 6.064 1.00 84.31 91 GLN A CA 1
ATOM 709 C C . GLN A 1 91 ? -5.428 2.623 5.836 1.00 84.31 91 GLN A C 1
ATOM 711 O O . GLN A 1 91 ? -4.413 2.007 5.503 1.00 84.31 91 GLN A O 1
ATOM 716 N N . THR A 1 92 ? -6.590 1.993 6.005 1.00 84.62 92 THR A N 1
ATOM 717 C CA . THR A 1 92 ? -6.761 0.562 5.721 1.00 84.62 92 THR A CA 1
ATOM 718 C C . THR A 1 92 ? -6.584 0.277 4.234 1.00 84.62 92 THR A C 1
ATOM 720 O O . THR A 1 92 ? -5.850 -0.651 3.872 1.00 84.62 92 THR A O 1
ATOM 723 N N . TRP A 1 93 ? -7.172 1.102 3.366 1.00 80.31 93 TRP A N 1
ATOM 724 C CA . TRP A 1 93 ? -6.946 1.027 1.925 1.00 80.31 93 TRP A CA 1
ATOM 725 C C . TRP A 1 93 ? -5.484 1.262 1.564 1.00 80.31 93 TRP A C 1
ATOM 727 O O . TRP A 1 93 ? -4.908 0.436 0.856 1.00 80.31 93 TRP A O 1
ATOM 737 N N . ALA A 1 94 ? -4.839 2.288 2.113 1.00 79.12 94 ALA A N 1
ATOM 738 C CA . ALA A 1 94 ? -3.425 2.567 1.883 1.00 79.12 94 ALA A CA 1
ATOM 739 C C . ALA A 1 94 ? -2.534 1.371 2.266 1.00 79.12 94 ALA A C 1
ATOM 741 O O . ALA A 1 94 ? -1.739 0.902 1.450 1.00 79.12 94 ALA A O 1
ATOM 742 N N . ARG A 1 95 ? -2.731 0.790 3.458 1.00 77.38 95 ARG A N 1
ATOM 743 C CA . ARG A 1 95 ? -1.989 -0.398 3.927 1.00 77.38 95 ARG A CA 1
ATOM 744 C C . ARG A 1 95 ? -2.273 -1.647 3.089 1.00 77.38 95 ARG A C 1
ATOM 746 O O . ARG A 1 95 ? -1.412 -2.522 2.983 1.00 77.38 95 ARG A O 1
ATOM 753 N N . SER A 1 96 ? -3.460 -1.753 2.488 1.00 74.56 96 SER A N 1
ATOM 754 C CA . SER A 1 96 ? -3.811 -2.881 1.616 1.00 74.56 96 SER A CA 1
ATOM 755 C C . SER A 1 96 ? -3.015 -2.890 0.306 1.00 74.56 96 SER A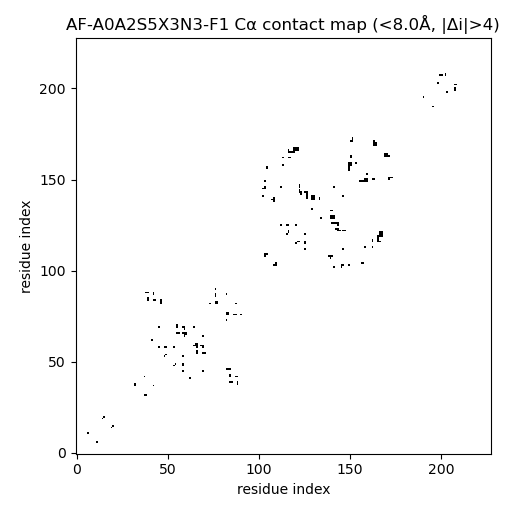 C 1
ATOM 757 O O . SER A 1 96 ? -2.769 -3.968 -0.237 1.00 74.56 96 SER A O 1
ATOM 759 N N . ARG A 1 97 ? -2.545 -1.719 -0.157 1.00 69.56 97 ARG A N 1
ATOM 760 C CA . ARG A 1 97 ? -1.821 -1.568 -1.431 1.00 69.56 97 ARG A CA 1
ATOM 761 C C . ARG A 1 97 ? -0.484 -2.309 -1.455 1.00 69.56 97 ARG A C 1
ATOM 763 O O . ARG A 1 97 ? -0.039 -2.637 -2.548 1.00 69.56 97 ARG A O 1
ATOM 770 N N . ARG A 1 98 ? 0.130 -2.568 -0.285 1.00 63.81 98 ARG A N 1
ATOM 771 C CA . ARG A 1 98 ? 1.417 -3.279 -0.085 1.00 63.81 98 ARG A CA 1
ATOM 772 C C . ARG A 1 98 ? 2.349 -3.200 -1.310 1.00 63.81 98 ARG A C 1
ATOM 774 O O . ARG A 1 98 ? 2.627 -4.239 -1.922 1.00 63.81 98 ARG A O 1
ATOM 781 N N . PRO A 1 99 ? 2.789 -1.995 -1.715 1.00 64.06 99 PRO A N 1
ATOM 782 C CA . PRO A 1 99 ? 3.715 -1.875 -2.828 1.00 64.06 99 PRO A CA 1
ATOM 783 C C . PRO A 1 99 ? 5.005 -2.605 -2.446 1.00 64.06 99 PRO A C 1
ATOM 785 O O . PRO A 1 99 ? 5.601 -2.332 -1.409 1.00 64.06 99 PRO A O 1
ATOM 788 N N . ARG A 1 100 ? 5.397 -3.596 -3.249 1.00 66.75 100 ARG A N 1
ATOM 789 C CA . ARG A 1 100 ? 6.720 -4.210 -3.126 1.00 66.75 100 ARG A CA 1
ATOM 790 C C . ARG A 1 100 ? 7.712 -3.267 -3.790 1.00 66.75 100 ARG A C 1
ATOM 792 O O . ARG A 1 100 ? 7.460 -2.886 -4.935 1.00 66.75 100 ARG A O 1
ATOM 799 N N . ALA A 1 101 ? 8.784 -2.921 -3.077 1.00 69.88 101 ALA A N 1
ATOM 800 C CA . ALA A 1 101 ? 9.909 -2.197 -3.653 1.00 69.88 101 ALA A CA 1
ATOM 801 C C . ALA A 1 101 ? 10.363 -2.927 -4.920 1.00 69.88 101 ALA A C 1
ATOM 803 O O . ALA A 1 101 ? 10.505 -4.156 -4.932 1.00 69.88 101 ALA A O 1
ATOM 804 N N . ARG A 1 102 ? 10.487 -2.181 -6.011 1.00 75.94 102 ARG A N 1
ATOM 805 C CA . ARG A 1 102 ? 10.886 -2.707 -7.310 1.00 75.94 102 ARG A CA 1
ATOM 806 C C . ARG A 1 102 ? 12.359 -2.440 -7.501 1.00 75.94 102 ARG A C 1
ATOM 808 O O . ARG A 1 102 ? 12.888 -1.433 -7.057 1.00 75.94 102 ARG A O 1
ATOM 815 N N . LYS A 1 103 ? 12.993 -3.311 -8.275 1.00 82.44 103 LYS A N 1
ATOM 816 C CA . LYS A 1 103 ? 14.410 -3.192 -8.614 1.00 82.44 103 LYS A CA 1
ATOM 817 C C . LYS A 1 103 ? 14.768 -1.842 -9.257 1.00 82.44 103 LYS A C 1
ATOM 819 O O . LYS A 1 103 ? 15.841 -1.329 -9.021 1.00 82.44 103 LYS A O 1
ATOM 824 N N . LEU A 1 104 ? 13.851 -1.257 -10.033 1.00 81.25 104 LEU A N 1
ATOM 825 C CA . LEU A 1 104 ? 14.042 0.039 -10.701 1.00 81.25 104 LEU A CA 1
ATOM 826 C C . LEU A 1 104 ? 13.461 1.234 -9.921 1.00 81.25 104 LEU A C 1
ATOM 828 O O . LEU A 1 104 ? 13.345 2.321 -10.484 1.00 81.25 104 LEU A O 1
ATOM 832 N N . ASP A 1 105 ? 13.076 1.044 -8.655 1.00 77.69 105 ASP A N 1
ATOM 833 C CA . ASP A 1 105 ? 12.813 2.172 -7.750 1.00 77.69 105 ASP A CA 1
ATOM 834 C C . ASP A 1 105 ? 14.136 2.787 -7.249 1.00 77.69 105 ASP A C 1
ATOM 836 O O . ASP A 1 105 ? 14.171 3.960 -6.883 1.00 77.69 105 ASP A O 1
ATOM 840 N N . GLU A 1 106 ? 15.228 2.015 -7.281 1.00 79.88 106 GLU A N 1
ATOM 841 C CA . GLU A 1 106 ? 16.578 2.456 -6.942 1.00 79.88 106 GLU A CA 1
ATOM 842 C C . GLU A 1 106 ? 17.127 3.451 -7.976 1.00 79.88 106 GLU A C 1
ATOM 844 O O . GLU A 1 106 ? 17.102 3.200 -9.184 1.00 79.88 106 GLU A O 1
ATOM 849 N N . LEU A 1 107 ? 17.620 4.598 -7.499 1.00 81.06 107 LEU A N 1
ATOM 850 C CA . LEU A 1 107 ? 17.945 5.739 -8.354 1.00 81.06 107 LEU A CA 1
ATOM 851 C C . LEU A 1 107 ? 19.138 5.471 -9.285 1.00 81.06 107 LEU A C 1
ATOM 853 O O . LEU A 1 107 ? 19.053 5.807 -10.466 1.00 81.06 107 LEU A O 1
ATOM 857 N N . ALA A 1 108 ? 20.211 4.857 -8.779 1.00 87.50 108 ALA A N 1
ATOM 858 C CA . ALA A 1 108 ? 21.456 4.650 -9.524 1.00 87.50 108 ALA A CA 1
ATOM 859 C C . ALA A 1 108 ? 21.260 3.700 -10.715 1.00 87.50 108 ALA A C 1
ATOM 861 O O . ALA A 1 108 ? 21.487 4.077 -11.869 1.00 87.50 108 ALA A O 1
ATOM 862 N N . LEU A 1 109 ? 20.729 2.503 -10.453 1.00 88.75 109 LEU A N 1
ATOM 863 C CA . LEU A 1 109 ? 20.390 1.533 -11.492 1.00 88.75 109 LEU A CA 1
ATOM 864 C C . LEU A 1 109 ? 19.388 2.108 -12.504 1.00 88.75 109 LEU A C 1
ATOM 866 O O . LEU A 1 109 ? 19.537 1.935 -13.717 1.00 88.75 109 LEU A O 1
ATOM 870 N N . ARG A 1 110 ? 18.368 2.831 -12.026 1.00 88.00 110 ARG A N 1
ATOM 871 C CA . ARG A 1 110 ? 17.371 3.460 -12.898 1.00 88.00 110 ARG A CA 1
ATOM 872 C C . ARG A 1 110 ? 17.998 4.472 -13.853 1.00 88.00 110 ARG A C 1
ATOM 874 O O . ARG A 1 110 ? 17.634 4.470 -15.026 1.00 88.00 110 ARG A O 1
ATOM 881 N N . GLN A 1 111 ? 18.894 5.331 -13.372 1.00 87.50 111 GLN A N 1
ATOM 882 C CA . GLN A 1 111 ? 19.552 6.339 -14.206 1.00 87.50 111 GLN A CA 1
ATOM 883 C C . GLN A 1 111 ? 20.362 5.694 -15.332 1.00 87.50 111 GLN A C 1
ATOM 885 O O . GLN A 1 111 ? 20.225 6.113 -16.479 1.00 87.50 111 GLN A O 1
ATOM 890 N N . GLN A 1 112 ? 21.117 4.630 -15.045 1.00 91.19 112 GLN A N 1
ATOM 891 C CA . GLN A 1 112 ? 21.874 3.914 -16.078 1.00 91.19 112 GLN A CA 1
ATOM 892 C C . GLN A 1 112 ? 20.959 3.264 -17.119 1.00 91.19 112 GLN A C 1
ATOM 894 O O . GLN A 1 112 ? 21.181 3.413 -18.319 1.00 91.19 112 GLN A O 1
ATOM 899 N N . VAL A 1 113 ? 19.886 2.598 -16.677 1.00 90.19 113 VAL A N 1
ATOM 900 C CA . VAL A 1 113 ? 18.903 1.997 -17.592 1.00 90.19 113 VAL A CA 1
ATOM 901 C C . VAL A 1 113 ? 18.250 3.064 -18.475 1.00 90.19 113 VAL A C 1
ATOM 903 O O . VAL A 1 113 ? 18.100 2.845 -19.673 1.00 90.19 113 VAL A O 1
ATOM 906 N N . VAL A 1 114 ? 17.879 4.218 -17.913 1.00 87.19 114 VAL A N 1
ATOM 907 C CA . VAL A 1 114 ? 17.293 5.340 -18.666 1.00 87.19 114 VAL A CA 1
ATOM 908 C C . VAL A 1 114 ? 18.288 5.919 -19.671 1.00 87.19 114 VAL A C 1
ATOM 910 O O . VAL A 1 114 ? 17.917 6.109 -20.826 1.00 87.19 114 VAL A O 1
ATOM 913 N N . SER A 1 115 ? 19.542 6.132 -19.266 1.00 90.00 115 SER A N 1
ATOM 914 C CA . SER A 1 115 ? 20.610 6.616 -20.150 1.00 90.00 115 SER A CA 1
ATOM 915 C C . SER A 1 115 ? 20.781 5.695 -21.359 1.00 90.00 115 SER A C 1
ATOM 917 O O . SER A 1 115 ? 20.679 6.138 -22.498 1.00 90.00 115 SER A O 1
ATOM 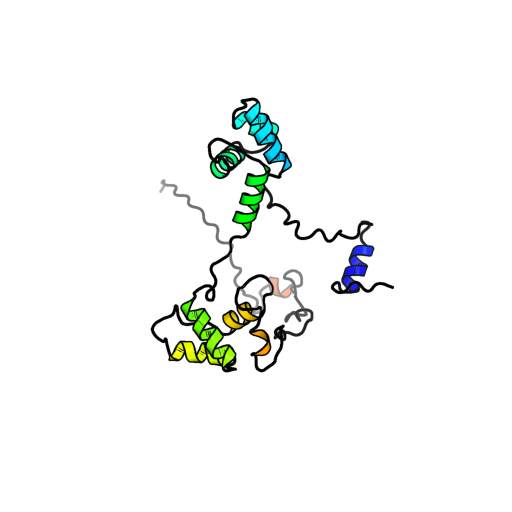919 N N . MET A 1 116 ? 20.933 4.387 -21.124 1.00 90.31 116 MET A N 1
ATOM 920 C CA . MET A 1 116 ? 21.115 3.421 -22.210 1.00 90.31 116 MET A CA 1
ATOM 921 C C . MET A 1 116 ? 19.866 3.278 -23.096 1.00 90.31 116 MET A C 1
ATOM 923 O O . MET A 1 116 ? 19.977 3.010 -24.291 1.00 90.31 116 MET A O 1
ATOM 927 N N . LEU A 1 117 ? 18.661 3.450 -22.545 1.00 87.88 117 LEU A N 1
ATOM 928 C CA . LEU A 1 117 ? 17.447 3.494 -23.365 1.00 87.88 117 LEU A CA 1
ATOM 929 C C . LEU A 1 117 ? 17.437 4.719 -24.292 1.00 87.88 117 LEU A C 1
ATOM 931 O O . LEU A 1 117 ? 17.077 4.565 -25.458 1.00 87.88 117 LEU A O 1
ATOM 935 N N . GLY A 1 118 ? 17.884 5.887 -23.814 1.00 84.00 118 GLY A N 1
ATOM 936 C CA . GLY A 1 118 ? 18.064 7.094 -24.633 1.00 84.00 118 GLY A CA 1
ATOM 937 C C . GLY A 1 118 ? 19.082 6.898 -25.763 1.00 84.00 118 GLY A C 1
ATOM 938 O O . GLY A 1 118 ? 18.848 7.318 -26.896 1.00 84.00 118 GLY A O 1
ATOM 939 N N . ASP A 1 119 ? 20.138 6.126 -25.501 1.00 88.50 119 ASP A N 1
ATOM 940 C CA . ASP A 1 119 ? 21.129 5.698 -26.501 1.00 88.50 119 ASP A CA 1
ATOM 941 C C . ASP A 1 119 ? 20.625 4.570 -27.430 1.00 88.50 119 ASP A C 1
ATOM 943 O O . ASP A 1 119 ? 21.385 3.997 -28.215 1.00 88.50 119 ASP A O 1
ATOM 947 N N . ARG A 1 120 ? 19.328 4.238 -27.370 1.00 85.31 120 ARG A N 1
ATOM 948 C CA . ARG A 1 120 ? 18.643 3.225 -28.192 1.00 85.31 120 ARG A CA 1
ATOM 949 C C . ARG A 1 120 ? 19.119 1.786 -27.968 1.00 85.31 120 ARG A C 1
ATOM 951 O O . ARG A 1 120 ? 18.880 0.922 -28.824 1.00 85.31 120 ARG A O 1
ATOM 958 N N . PHE A 1 121 ? 19.726 1.477 -26.820 1.00 89.56 121 PHE A N 1
ATOM 959 C CA . PHE A 1 121 ? 19.988 0.086 -26.447 1.00 89.56 121 PHE A CA 1
ATOM 960 C C . PHE A 1 121 ? 18.672 -0.663 -26.207 1.00 89.56 121 PHE A C 1
ATOM 962 O O . PHE A 1 121 ? 17.732 -0.166 -25.583 1.00 89.56 121 PHE A O 1
ATOM 969 N N . SER A 1 122 ? 18.592 -1.903 -26.692 1.00 88.19 122 SER A N 1
ATOM 970 C CA . SER A 1 122 ? 17.459 -2.774 -26.367 1.00 88.19 122 SER A CA 1
ATOM 971 C C . SER A 1 122 ? 17.537 -3.251 -24.909 1.00 88.19 122 SER A C 1
ATOM 973 O O . SER A 1 122 ? 18.636 -3.455 -24.394 1.00 88.19 122 SER A O 1
ATOM 975 N N . PRO A 1 123 ? 16.404 -3.528 -24.237 1.00 91.06 123 PRO A N 1
ATOM 976 C CA . PRO A 1 123 ? 16.407 -4.036 -22.860 1.00 91.06 123 PRO A CA 1
ATOM 977 C C . PRO A 1 123 ? 17.259 -5.296 -22.634 1.00 91.06 123 PRO A C 1
ATOM 979 O O . PRO A 1 123 ? 17.820 -5.475 -21.556 1.00 91.06 123 PRO A O 1
ATOM 982 N N . GLU A 1 124 ? 17.390 -6.158 -23.645 1.00 92.81 124 GLU A N 1
ATOM 983 C CA . GLU A 1 124 ? 18.272 -7.333 -23.617 1.00 92.81 124 GLU A CA 1
ATOM 984 C C . GLU A 1 124 ? 19.757 -6.944 -23.619 1.00 92.81 124 GLU A C 1
ATOM 986 O O . GLU A 1 124 ? 20.531 -7.499 -22.839 1.00 92.81 124 GLU A O 1
ATOM 991 N N . GLN A 1 125 ? 20.143 -5.955 -24.432 1.00 94.62 125 GLN A N 1
ATOM 992 C CA . GLN A 1 125 ? 21.505 -5.411 -24.447 1.00 94.62 125 GLN A CA 1
ATOM 993 C C . GLN A 1 125 ? 21.843 -4.700 -23.136 1.00 94.62 125 GLN A C 1
ATOM 995 O O . GLN A 1 125 ? 22.936 -4.898 -22.618 1.00 94.62 125 GLN A O 1
ATOM 1000 N N . ILE A 1 126 ? 20.905 -3.930 -22.579 1.00 93.19 126 ILE A N 1
ATOM 1001 C CA . ILE A 1 126 ? 21.088 -3.229 -21.299 1.00 93.19 126 ILE A CA 1
ATOM 1002 C C . ILE A 1 126 ? 21.335 -4.235 -20.173 1.00 93.19 126 ILE A C 1
ATOM 1004 O O . ILE A 1 126 ? 22.316 -4.122 -19.448 1.00 93.19 126 ILE A O 1
ATOM 1008 N N . ALA A 1 127 ? 20.489 -5.264 -20.059 1.00 94.38 127 ALA A N 1
ATOM 1009 C CA . ALA A 1 127 ? 20.654 -6.305 -19.045 1.00 94.38 127 ALA A CA 1
ATOM 1010 C C . ALA A 1 127 ? 21.990 -7.056 -19.185 1.00 94.38 127 ALA A C 1
ATOM 1012 O O . ALA A 1 127 ? 22.649 -7.344 -18.187 1.00 94.38 127 ALA A O 1
ATOM 1013 N N . GLY A 1 128 ? 22.395 -7.369 -20.422 1.00 95.00 128 GLY A N 1
ATOM 1014 C CA . GLY A 1 128 ? 23.681 -8.010 -20.697 1.00 95.00 128 GLY A CA 1
ATOM 1015 C C . GLY A 1 128 ? 24.872 -7.123 -20.335 1.00 95.00 128 GLY A C 1
ATOM 1016 O O . GLY A 1 128 ? 25.805 -7.595 -19.691 1.00 95.00 128 GLY A O 1
ATOM 1017 N N . ARG A 1 129 ? 24.821 -5.838 -20.697 1.00 95.25 129 ARG A N 1
ATOM 1018 C CA . ARG A 1 129 ? 25.880 -4.865 -20.413 1.00 95.25 129 ARG A CA 1
ATOM 1019 C C . ARG A 1 129 ? 26.036 -4.601 -18.920 1.00 95.25 129 ARG A C 1
ATOM 1021 O O . ARG A 1 129 ? 27.147 -4.713 -18.424 1.00 95.25 129 ARG A O 1
ATOM 1028 N N . LEU A 1 130 ? 24.940 -4.367 -18.197 1.00 95.19 130 LEU A N 1
ATOM 1029 C CA . LEU A 1 130 ? 24.983 -4.150 -16.746 1.00 95.19 130 LEU A CA 1
ATOM 1030 C C . LEU A 1 130 ? 25.603 -5.336 -15.999 1.00 95.19 130 LEU A C 1
ATOM 1032 O O . LEU A 1 130 ? 26.318 -5.146 -15.025 1.00 95.19 130 LEU A O 1
ATOM 1036 N N . LYS A 1 131 ? 25.386 -6.565 -16.480 1.00 94.56 131 LYS A N 1
ATOM 1037 C CA . LYS A 1 131 ? 26.016 -7.760 -15.908 1.00 94.56 131 LYS A CA 1
ATOM 1038 C C . LYS A 1 131 ? 27.530 -7.832 -16.156 1.00 94.56 131 LYS A C 1
ATOM 1040 O O . LYS A 1 131 ? 28.237 -8.428 -15.353 1.00 94.56 131 LYS A O 1
ATOM 1045 N N . LEU A 1 132 ? 28.011 -7.276 -17.269 1.00 93.88 132 LEU A N 1
ATOM 1046 C CA . LEU A 1 132 ? 29.440 -7.218 -17.594 1.00 93.88 132 LEU A CA 1
ATOM 1047 C C . LEU A 1 132 ? 30.147 -6.060 -16.882 1.00 93.88 132 LEU A C 1
ATOM 1049 O O . LEU A 1 132 ? 31.291 -6.219 -16.476 1.00 93.88 132 LEU A O 1
ATOM 1053 N N . GLU A 1 133 ? 29.479 -4.914 -16.748 1.00 93.06 133 GLU A N 1
ATOM 1054 C CA . GLU A 1 133 ? 30.023 -3.713 -16.099 1.00 93.06 133 GLU A CA 1
ATOM 1055 C C . GLU A 1 133 ? 30.026 -3.828 -14.572 1.00 93.06 133 GLU A C 1
ATOM 1057 O O . GLU A 1 133 ? 30.951 -3.340 -13.930 1.00 93.06 133 GLU A O 1
ATOM 1062 N N . HIS A 1 134 ? 29.032 -4.516 -14.000 1.00 91.75 134 HIS A N 1
ATOM 1063 C CA . HIS A 1 134 ? 28.859 -4.663 -12.552 1.00 91.75 134 HIS A CA 1
ATOM 1064 C C . HIS A 1 134 ? 28.822 -6.140 -12.129 1.00 91.75 134 HIS A C 1
ATOM 1066 O O . HIS A 1 134 ? 27.804 -6.588 -11.599 1.00 91.75 134 HIS A O 1
ATOM 1072 N N . PRO A 1 135 ? 29.876 -6.944 -12.372 1.00 90.81 135 PRO A N 1
ATOM 1073 C CA . PRO A 1 135 ? 29.847 -8.384 -12.098 1.00 90.81 135 PRO A CA 1
ATOM 1074 C C . PRO A 1 135 ? 29.693 -8.704 -10.603 1.00 90.81 135 PRO A C 1
ATOM 1076 O O . PRO A 1 135 ? 28.959 -9.632 -10.259 1.00 90.81 135 PRO A O 1
ATOM 1079 N N . ASP A 1 136 ? 30.317 -7.897 -9.740 1.00 92.81 136 ASP A N 1
ATOM 1080 C CA . ASP A 1 136 ? 30.355 -8.087 -8.283 1.00 92.81 136 ASP A CA 1
ATOM 1081 C C . ASP A 1 136 ? 29.267 -7.305 -7.531 1.00 92.81 136 ASP A C 1
ATOM 1083 O O . ASP A 1 136 ? 29.144 -7.439 -6.314 1.00 92.81 136 ASP A O 1
ATOM 1087 N N . ASP A 1 137 ? 28.453 -6.519 -8.243 1.00 90.94 137 ASP A N 1
ATOM 1088 C CA . ASP A 1 137 ? 27.364 -5.730 -7.666 1.00 90.94 137 ASP A CA 1
ATOM 1089 C C . ASP A 1 137 ? 25.997 -6.175 -8.228 1.00 90.94 137 ASP A C 1
ATOM 1091 O O . ASP A 1 137 ? 25.530 -5.689 -9.266 1.00 90.94 137 ASP A O 1
ATOM 1095 N N . PRO A 1 138 ? 25.307 -7.107 -7.542 1.00 89.06 138 PRO A N 1
ATOM 1096 C CA . PRO A 1 138 ? 23.966 -7.542 -7.916 1.00 89.06 138 PRO A CA 1
ATOM 1097 C C . PRO A 1 138 ? 22.905 -6.442 -7.783 1.00 89.06 138 PRO A C 1
ATOM 1099 O O . PRO A 1 138 ? 21.810 -6.585 -8.348 1.00 89.06 138 PRO A O 1
ATOM 1102 N N . GLU A 1 139 ? 23.163 -5.368 -7.025 1.00 89.19 139 GLU A N 1
ATOM 1103 C CA . GLU A 1 139 ? 22.244 -4.235 -6.898 1.00 89.19 139 GLU A CA 1
ATOM 1104 C C . GLU A 1 139 ? 22.132 -3.484 -8.228 1.00 89.19 139 GLU A C 1
ATOM 1106 O O . GLU A 1 139 ? 21.016 -3.223 -8.685 1.00 89.19 139 GLU A O 1
ATOM 1111 N N . MET A 1 140 ? 23.252 -3.370 -8.943 1.00 92.56 140 MET A N 1
ATOM 1112 C CA . MET A 1 140 ? 23.366 -2.760 -10.271 1.00 92.56 140 MET A CA 1
ATOM 1113 C C . MET A 1 140 ? 23.018 -3.686 -11.452 1.00 92.56 140 MET A C 1
ATOM 1115 O O . MET A 1 140 ? 23.022 -3.265 -12.610 1.00 92.56 140 MET A O 1
ATOM 1119 N N . GLN A 1 141 ? 22.641 -4.941 -11.193 1.00 92.19 141 GLN A N 1
ATOM 1120 C CA . GLN A 1 141 ? 22.195 -5.880 -12.227 1.00 92.19 141 GLN A CA 1
ATOM 1121 C C . GLN A 1 141 ? 20.666 -5.970 -12.314 1.00 92.19 141 GLN A C 1
ATOM 1123 O O . GLN A 1 141 ? 19.947 -6.024 -11.314 1.00 92.19 141 GLN A O 1
ATOM 1128 N N . VAL A 1 142 ? 20.132 -6.073 -13.536 1.00 92.56 142 VAL A N 1
ATOM 1129 C CA . VAL A 1 142 ? 18.686 -6.203 -13.765 1.00 92.56 142 VAL A CA 1
ATOM 1130 C C . VAL A 1 142 ? 18.371 -7.113 -14.949 1.00 92.56 142 VAL A C 1
ATOM 1132 O O . VAL A 1 142 ? 19.075 -7.134 -15.953 1.00 92.56 142 VAL A O 1
ATOM 1135 N N . SER A 1 143 ? 17.278 -7.874 -14.849 1.00 92.94 143 SER A N 1
ATOM 1136 C CA . SER A 1 143 ? 16.798 -8.683 -15.972 1.00 92.94 143 SER A CA 1
ATOM 1137 C C . SER A 1 143 ? 16.088 -7.816 -17.017 1.00 92.94 143 SER A C 1
ATOM 1139 O O . SER A 1 143 ? 15.368 -6.874 -16.675 1.00 92.94 143 SER A O 1
ATOM 1141 N N . HIS A 1 144 ? 16.200 -8.178 -18.296 1.00 89.50 144 HIS A N 1
ATOM 1142 C CA . HIS A 1 144 ? 15.482 -7.488 -19.374 1.00 89.50 144 HIS A CA 1
ATOM 1143 C C . HIS A 1 144 ? 13.955 -7.559 -19.198 1.00 89.50 144 HIS A C 1
ATOM 1145 O O . HIS A 1 144 ? 13.248 -6.629 -19.576 1.00 89.50 144 HIS A O 1
ATOM 1151 N N . GLU A 1 145 ? 13.431 -8.615 -18.562 1.00 87.38 145 GLU A N 1
ATOM 1152 C CA . GLU A 1 145 ? 12.008 -8.723 -18.220 1.00 87.38 145 GLU A CA 1
ATOM 1153 C C . GLU A 1 145 ? 11.589 -7.657 -17.196 1.00 87.38 145 GLU A C 1
ATOM 1155 O O . GLU A 1 145 ? 10.513 -7.078 -17.321 1.00 87.38 145 GLU A O 1
ATOM 1160 N N . THR A 1 146 ? 12.447 -7.331 -16.227 1.00 88.25 146 THR A N 1
ATOM 1161 C CA . THR A 1 146 ? 12.202 -6.255 -15.254 1.00 88.25 146 THR A CA 1
ATOM 1162 C C . THR A 1 146 ? 12.175 -4.883 -15.932 1.00 88.25 146 THR A C 1
ATOM 1164 O O . THR A 1 146 ? 11.286 -4.078 -15.644 1.00 88.25 146 THR A O 1
ATOM 1167 N N . ILE A 1 147 ? 13.102 -4.634 -16.866 1.00 86.56 147 ILE A N 1
ATOM 1168 C CA . ILE A 1 147 ? 13.123 -3.408 -17.680 1.00 86.56 147 ILE A CA 1
ATOM 1169 C C . ILE A 1 147 ? 11.831 -3.317 -18.503 1.00 86.56 147 ILE A C 1
ATOM 1171 O O . ILE A 1 147 ? 11.140 -2.300 -18.464 1.00 86.56 147 ILE A O 1
ATOM 1175 N N . TYR A 1 148 ? 11.429 -4.404 -19.168 1.00 83.81 148 TYR A N 1
ATOM 1176 C CA . TYR A 1 148 ? 10.163 -4.459 -19.897 1.00 83.81 148 TYR A CA 1
ATOM 1177 C C . TYR A 1 148 ? 8.946 -4.226 -18.990 1.00 83.81 148 TYR A C 1
ATOM 1179 O O . TYR A 1 148 ? 8.042 -3.492 -19.374 1.00 83.81 148 TYR A O 1
ATOM 1187 N N . GLN A 1 149 ? 8.893 -4.792 -17.784 1.00 78.00 149 GLN A N 1
ATOM 1188 C CA . GLN A 1 149 ? 7.783 -4.556 -16.853 1.00 78.00 149 GLN A CA 1
ATOM 1189 C C . GLN A 1 149 ? 7.686 -3.084 -16.428 1.00 78.00 149 GLN A C 1
ATOM 1191 O O . GLN A 1 149 ? 6.580 -2.539 -16.370 1.00 78.00 149 GLN A O 1
ATOM 1196 N N . ALA A 1 150 ? 8.819 -2.423 -16.182 1.00 77.56 150 ALA A N 1
ATOM 1197 C CA . ALA A 1 150 ? 8.851 -0.988 -15.900 1.00 77.56 150 ALA A CA 1
ATOM 1198 C C . ALA A 1 150 ? 8.411 -0.150 -17.112 1.00 77.56 150 ALA A C 1
ATOM 1200 O O . ALA A 1 150 ? 7.679 0.827 -16.958 1.00 77.56 150 ALA A O 1
ATOM 1201 N N . LEU A 1 151 ? 8.785 -0.589 -18.314 1.00 73.88 151 LEU A N 1
ATOM 1202 C CA . LEU A 1 151 ? 8.412 0.025 -19.582 1.00 73.88 151 LEU A CA 1
ATOM 1203 C C . LEU A 1 151 ? 7.020 -0.339 -20.093 1.00 73.88 151 LEU A C 1
ATOM 1205 O O . LEU A 1 151 ? 6.647 0.249 -21.098 1.00 73.88 151 LEU A O 1
ATOM 1209 N N . TYR A 1 152 ? 6.277 -1.292 -19.504 1.00 61.25 152 TYR A N 1
ATOM 1210 C CA . TYR A 1 152 ? 4.993 -1.789 -20.045 1.00 61.25 152 TYR A CA 1
ATOM 1211 C C . TYR A 1 152 ? 3.790 -1.749 -19.099 1.00 61.25 152 TYR A C 1
ATOM 1213 O O . TYR A 1 152 ? 2.650 -1.774 -19.574 1.00 61.25 152 TYR A O 1
ATOM 1221 N N . VAL A 1 153 ? 3.975 -1.565 -17.793 1.00 58.91 153 VAL A N 1
ATOM 1222 C CA . VAL A 1 153 ? 2.844 -1.483 -16.857 1.00 58.91 153 VAL A CA 1
ATOM 1223 C C . VAL A 1 153 ? 2.407 -0.025 -16.657 1.00 58.91 153 VAL A C 1
ATOM 1225 O O . VAL A 1 153 ? 3.038 0.723 -15.914 1.00 58.91 153 VAL A O 1
ATOM 1228 N N . GLN A 1 154 ? 1.313 0.389 -17.314 1.00 49.72 154 GLN A N 1
ATOM 1229 C CA . GLN A 1 154 ? 0.649 1.678 -17.052 1.00 49.72 154 GLN A CA 1
ATOM 1230 C C . GLN A 1 154 ? 0.202 1.740 -15.578 1.00 49.72 154 GLN A C 1
ATOM 1232 O O . GLN A 1 154 ? -0.444 0.821 -15.073 1.00 49.72 154 GLN A O 1
ATOM 1237 N N . GLY A 1 155 ? 0.600 2.799 -14.869 1.00 51.38 155 GLY A N 1
ATOM 1238 C CA . GLY A 1 155 ? 0.153 3.085 -13.501 1.00 51.38 155 GLY A CA 1
ATOM 1239 C C . GLY A 1 155 ? 0.883 2.355 -12.370 1.00 51.38 155 GLY A C 1
ATOM 1240 O O . GLY A 1 155 ? 0.410 2.404 -11.235 1.00 51.38 155 GLY A O 1
ATOM 1241 N N . ARG A 1 156 ? 2.010 1.667 -12.624 1.00 49.19 156 ARG A N 1
ATOM 1242 C CA . ARG A 1 156 ? 2.773 1.015 -11.539 1.00 49.19 156 ARG A CA 1
ATOM 1243 C C . ARG A 1 156 ? 4.281 1.307 -11.489 1.00 49.19 156 ARG A C 1
ATOM 1245 O O . ARG A 1 156 ? 4.964 0.645 -10.725 1.00 49.19 156 ARG A O 1
ATOM 1252 N N . GLY A 1 157 ? 4.823 2.258 -12.245 1.00 49.31 157 GLY A N 1
ATOM 1253 C CA . GLY A 1 157 ? 6.251 2.603 -12.184 1.00 49.31 157 GLY A CA 1
ATOM 1254 C C . GLY A 1 157 ? 6.550 3.969 -12.797 1.00 49.31 157 GLY A C 1
ATOM 1255 O O . GLY A 1 157 ? 5.833 4.417 -13.686 1.00 49.31 157 GLY A O 1
ATOM 1256 N N . SER A 1 158 ? 7.599 4.616 -12.291 1.00 53.69 158 SER A N 1
ATOM 1257 C CA . SER A 1 158 ? 8.006 6.014 -12.516 1.00 53.69 158 SER A CA 1
ATOM 1258 C C . SER A 1 158 ? 8.695 6.294 -13.860 1.00 53.69 158 SER A C 1
ATOM 1260 O O . SER A 1 158 ? 8.999 7.443 -14.163 1.00 53.69 158 SER A O 1
ATOM 1262 N N . LEU A 1 159 ? 8.973 5.264 -14.665 1.00 55.31 159 LEU A N 1
ATOM 1263 C CA . LEU A 1 159 ? 9.909 5.341 -15.794 1.00 55.31 159 LEU A CA 1
ATOM 1264 C C . LEU A 1 159 ? 9.308 5.888 -17.099 1.00 55.31 159 LEU A C 1
ATOM 1266 O O . LEU A 1 159 ? 9.992 5.914 -18.112 1.00 55.31 159 LEU A O 1
ATOM 1270 N N . ARG A 1 160 ? 8.010 6.200 -17.136 1.00 58.19 160 ARG A N 1
ATOM 1271 C CA . ARG A 1 160 ? 7.234 5.854 -18.332 1.00 58.19 160 ARG A CA 1
ATOM 1272 C C . ARG A 1 160 ? 6.562 6.971 -19.117 1.00 58.19 160 ARG A C 1
ATOM 1274 O O . ARG A 1 160 ? 5.884 6.647 -20.085 1.00 58.19 160 ARG A O 1
ATOM 1281 N N . THR A 1 161 ? 6.715 8.236 -18.759 1.00 51.97 161 THR A N 1
ATOM 1282 C CA . THR A 1 161 ? 5.965 9.263 -19.498 1.00 51.97 161 THR A CA 1
ATOM 1283 C C . THR A 1 161 ? 6.606 9.598 -20.853 1.00 51.97 161 THR A C 1
ATOM 1285 O O . THR A 1 161 ? 5.873 9.925 -21.776 1.00 51.97 161 THR A O 1
ATOM 1288 N N . GLU A 1 162 ? 7.923 9.405 -21.030 1.00 54.50 162 GLU A N 1
ATOM 1289 C CA . GLU A 1 162 ? 8.631 9.885 -22.239 1.00 54.50 162 GLU A CA 1
ATOM 1290 C C . GLU A 1 162 ? 9.498 8.826 -22.958 1.00 54.50 162 GLU A C 1
ATOM 1292 O O . GLU A 1 162 ? 9.694 8.915 -24.158 1.00 54.50 162 GLU A O 1
ATOM 1297 N N . LEU A 1 163 ? 9.917 7.741 -22.294 1.00 60.44 163 LEU A N 1
ATOM 1298 C CA . LEU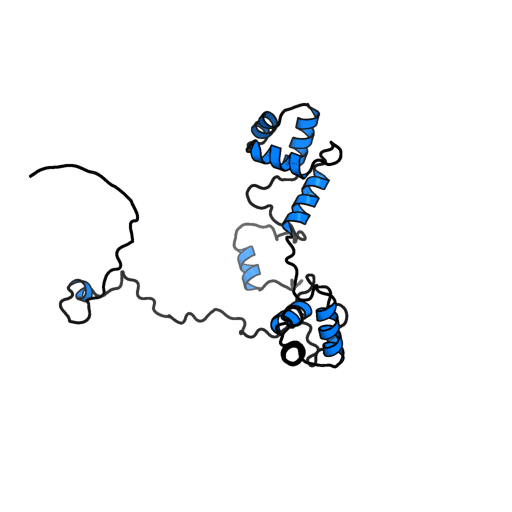 A 1 163 ? 10.896 6.774 -22.842 1.00 60.44 163 LEU A CA 1
ATOM 1299 C C . LEU A 1 163 ? 10.331 5.706 -23.802 1.00 60.44 163 LEU A C 1
ATOM 1301 O O . LEU A 1 163 ? 11.071 4.866 -24.315 1.00 60.44 163 LEU A O 1
ATOM 1305 N N . ALA A 1 164 ? 9.016 5.669 -24.038 1.00 57.97 164 ALA A N 1
ATOM 1306 C CA . ALA A 1 164 ? 8.427 4.665 -24.933 1.00 57.97 164 ALA A CA 1
ATOM 1307 C C . ALA A 1 164 ? 8.795 4.901 -26.414 1.00 57.97 164 ALA A C 1
ATOM 1309 O O . ALA A 1 164 ? 8.830 3.939 -27.186 1.00 57.97 164 ALA A O 1
ATOM 1310 N N . SER A 1 165 ? 9.094 6.151 -26.793 1.00 58.97 165 SER A N 1
ATOM 1311 C CA . SER A 1 165 ? 9.575 6.538 -28.129 1.00 58.97 165 SER A CA 1
ATOM 1312 C C . SER A 1 165 ? 10.995 6.060 -28.422 1.00 58.97 165 SER A C 1
ATOM 1314 O O . SER A 1 165 ? 11.338 5.832 -29.581 1.00 58.97 165 SER A O 1
ATOM 1316 N N . ASP A 1 166 ? 11.804 5.872 -27.381 1.00 63.09 166 ASP A N 1
ATOM 1317 C CA . ASP A 1 166 ? 13.239 5.599 -27.520 1.00 63.09 166 ASP A CA 1
ATOM 1318 C C . ASP A 1 166 ? 13.512 4.108 -27.762 1.00 63.09 166 ASP A C 1
ATOM 1320 O O . ASP A 1 166 ? 14.588 3.693 -28.200 1.00 63.09 166 ASP A O 1
ATOM 1324 N N . LEU A 1 167 ? 12.482 3.275 -27.577 1.00 63.06 167 LEU A N 1
ATOM 1325 C CA . LEU A 1 167 ? 12.520 1.869 -27.939 1.00 63.06 167 LEU A CA 1
ATOM 1326 C C . LEU A 1 167 ? 12.607 1.704 -29.454 1.00 63.06 167 LEU A C 1
ATOM 1328 O O . LEU A 1 167 ? 11.761 2.189 -30.199 1.00 63.06 167 LEU A O 1
ATOM 1332 N N . ARG A 1 168 ? 13.541 0.861 -29.909 1.00 68.00 168 ARG A N 1
ATOM 1333 C CA . ARG A 1 168 ? 13.741 0.516 -31.331 1.00 68.00 168 ARG A CA 1
ATOM 1334 C C . ARG A 1 168 ? 12.462 0.113 -32.082 1.00 68.00 168 ARG A C 1
ATOM 1336 O O . ARG A 1 168 ? 12.395 0.247 -33.295 1.00 68.00 168 ARG A O 1
ATOM 1343 N N . THR A 1 169 ? 11.463 -0.428 -31.383 1.00 67.94 169 THR A N 1
ATOM 1344 C CA . THR A 1 169 ? 10.186 -0.847 -31.992 1.00 67.94 169 THR A CA 1
ATOM 1345 C C . THR A 1 169 ? 9.051 0.164 -31.815 1.00 67.94 169 THR A C 1
ATOM 1347 O O . THR A 1 169 ? 7.993 -0.043 -32.404 1.00 67.94 169 THR A O 1
ATOM 1350 N N . GLY A 1 170 ? 9.231 1.204 -30.991 1.00 61.06 170 GLY A N 1
ATOM 1351 C CA . GLY A 1 170 ? 8.232 2.239 -30.692 1.00 61.06 170 GLY A CA 1
ATOM 1352 C C . GLY A 1 170 ? 6.932 1.735 -30.053 1.00 61.06 170 GLY A C 1
ATOM 1353 O O . GLY A 1 170 ? 5.960 2.477 -29.940 1.00 61.06 170 GLY A O 1
ATOM 1354 N N . ARG A 1 171 ? 6.851 0.453 -29.672 1.00 63.25 171 ARG A N 1
ATOM 1355 C CA . ARG A 1 171 ? 5.614 -0.139 -29.157 1.00 63.25 171 ARG A CA 1
ATOM 1356 C C . ARG A 1 171 ? 5.440 0.211 -27.689 1.00 63.25 171 ARG A C 1
ATOM 1358 O O . ARG A 1 171 ? 6.296 -0.097 -26.872 1.00 63.25 171 ARG A O 1
ATOM 1365 N N . ALA A 1 172 ? 4.264 0.728 -27.345 1.00 55.41 172 ALA A N 1
ATOM 1366 C CA . ALA A 1 172 ? 3.842 0.929 -25.960 1.00 55.41 172 ALA A CA 1
ATOM 1367 C C . ALA A 1 172 ? 3.348 -0.365 -25.279 1.00 55.41 172 ALA A C 1
ATOM 1369 O O . ALA A 1 172 ? 3.061 -0.360 -24.081 1.00 55.41 172 ALA A O 1
ATOM 1370 N N . ILE A 1 173 ? 3.218 -1.474 -26.016 1.00 57.62 173 ILE A N 1
ATOM 1371 C CA . ILE A 1 173 ? 2.746 -2.767 -25.502 1.00 57.62 173 ILE A CA 1
ATOM 1372 C C . ILE A 1 173 ? 3.591 -3.896 -26.105 1.00 57.62 173 ILE A C 1
ATOM 1374 O O . ILE A 1 173 ? 3.834 -3.942 -27.314 1.00 57.62 173 ILE A O 1
ATOM 1378 N N . ARG A 1 174 ? 4.023 -4.837 -25.258 1.00 66.31 174 ARG A N 1
ATOM 1379 C CA . ARG A 1 174 ? 4.751 -6.039 -25.681 1.00 66.31 174 ARG A CA 1
ATOM 1380 C C . ARG A 1 174 ? 3.854 -6.944 -26.529 1.00 66.31 174 ARG A C 1
ATOM 1382 O O . ARG A 1 174 ? 2.717 -7.217 -26.156 1.00 66.31 174 ARG A O 1
ATOM 1389 N N . ARG A 1 175 ? 4.402 -7.521 -27.605 1.00 67.38 175 ARG A N 1
ATOM 1390 C CA . ARG A 1 175 ? 3.742 -8.636 -28.302 1.00 67.38 175 ARG A CA 1
ATOM 1391 C C . ARG A 1 175 ? 3.729 -9.861 -27.374 1.00 67.38 175 ARG A C 1
ATOM 1393 O O . ARG A 1 175 ? 4.811 -10.297 -26.967 1.00 67.38 175 ARG A O 1
ATOM 1400 N N . PRO A 1 176 ? 2.563 -10.429 -27.032 1.00 62.38 176 PRO A N 1
ATOM 1401 C CA . PRO A 1 176 ? 2.516 -11.631 -26.215 1.00 62.38 176 PRO A CA 1
ATOM 1402 C C . PRO A 1 176 ? 3.293 -12.756 -26.909 1.00 62.38 176 PRO A C 1
ATOM 1404 O O . PRO A 1 176 ? 3.191 -12.962 -28.117 1.00 62.38 176 PRO A O 1
ATOM 1407 N N . ARG A 1 177 ? 4.115 -13.477 -26.137 1.00 65.75 177 ARG A N 1
ATOM 1408 C CA . ARG A 1 177 ? 4.918 -14.605 -26.645 1.00 65.75 177 ARG A CA 1
ATOM 1409 C C . ARG A 1 177 ? 4.057 -15.840 -26.942 1.00 65.75 177 ARG A C 1
ATOM 1411 O O . ARG A 1 177 ? 4.527 -16.779 -27.572 1.00 65.75 177 ARG A O 1
ATOM 1418 N N . ARG A 1 178 ? 2.809 -15.853 -26.470 1.00 64.44 178 ARG A N 1
ATOM 1419 C CA . ARG A 1 178 ? 1.829 -16.911 -26.719 1.00 64.44 178 ARG A CA 1
ATOM 1420 C C . ARG A 1 178 ? 0.703 -16.357 -27.596 1.00 64.44 178 ARG A C 1
ATOM 1422 O O . ARG A 1 178 ? 0.325 -15.208 -27.375 1.00 64.44 178 ARG A O 1
ATOM 1429 N N . PRO A 1 179 ? 0.179 -17.139 -28.553 1.00 65.19 179 PRO A N 1
ATOM 1430 C CA . PRO A 1 179 ? -1.054 -16.776 -29.233 1.00 65.19 179 PRO A CA 1
ATOM 1431 C C . PRO A 1 179 ? -2.202 -16.708 -28.221 1.00 65.19 179 PRO A C 1
ATOM 1433 O O . PRO A 1 179 ? -2.266 -17.532 -27.304 1.00 65.19 179 PRO A O 1
ATOM 1436 N N . ASP A 1 180 ? -3.102 -15.743 -28.399 1.00 56.53 180 ASP A N 1
ATOM 1437 C CA . ASP A 1 180 ? -4.377 -15.728 -27.689 1.00 56.53 180 ASP A CA 1
ATOM 1438 C C . ASP A 1 180 ? -5.195 -16.933 -28.163 1.00 56.53 180 ASP A C 1
ATOM 1440 O O . ASP A 1 180 ? -5.567 -17.039 -29.330 1.00 56.53 180 ASP A O 1
ATOM 1444 N N . GLY A 1 181 ? -5.409 -17.894 -27.269 1.00 65.06 181 GLY A N 1
ATOM 1445 C CA . GLY A 1 181 ? -6.109 -19.127 -27.599 1.00 65.06 181 GLY A CA 1
ATOM 1446 C C . GLY A 1 181 ? -6.155 -20.104 -26.427 1.00 65.06 181 GLY A C 1
ATOM 1447 O O . GLY A 1 181 ? -5.337 -20.011 -25.503 1.00 65.06 181 GLY A O 1
ATOM 1448 N N . PRO A 1 182 ? -7.126 -21.035 -26.422 1.00 62.69 182 PRO A N 1
ATOM 1449 C CA . PRO A 1 182 ? -7.225 -22.051 -25.387 1.00 62.69 182 PRO A CA 1
ATOM 1450 C C . PRO A 1 182 ? -5.931 -22.865 -25.319 1.00 62.69 182 PRO A C 1
ATOM 1452 O O . PRO A 1 182 ? -5.310 -23.184 -26.334 1.00 62.69 182 PRO A O 1
ATOM 1455 N N . ARG A 1 183 ? -5.515 -23.208 -24.095 1.00 60.50 183 ARG A N 1
ATOM 1456 C CA . ARG A 1 183 ? -4.406 -24.141 -23.884 1.00 60.50 183 ARG A CA 1
ATOM 1457 C C . ARG A 1 183 ? -4.793 -25.449 -24.564 1.00 60.50 183 ARG A C 1
ATOM 1459 O O . ARG A 1 183 ? -5.747 -26.084 -24.128 1.00 60.50 183 ARG A O 1
ATOM 1466 N N . VAL A 1 184 ? -4.059 -25.861 -25.593 1.00 63.28 184 VAL A N 1
ATOM 1467 C CA . VAL A 1 184 ? -4.179 -27.229 -26.102 1.00 63.28 184 VAL A CA 1
ATOM 1468 C C . VAL A 1 184 ? -3.754 -28.139 -24.950 1.00 63.28 184 VAL A C 1
ATOM 1470 O O . VAL A 1 184 ? -2.586 -28.119 -24.545 1.00 63.28 184 VAL A O 1
ATOM 1473 N N . SER A 1 185 ? -4.702 -28.853 -24.334 1.00 62.03 185 SER A N 1
ATOM 1474 C CA . SER A 1 185 ? -4.351 -29.875 -23.353 1.00 62.03 185 SER A CA 1
ATOM 1475 C C . SER A 1 185 ? -3.523 -30.920 -24.092 1.00 62.03 185 SER A C 1
ATOM 1477 O O . SER A 1 185 ? -3.914 -31.409 -25.148 1.00 62.03 185 SER A O 1
ATOM 1479 N N . ARG A 1 186 ? -2.335 -31.239 -23.568 1.00 62.62 186 ARG A N 1
ATOM 1480 C CA . ARG A 1 186 ? -1.481 -32.284 -24.157 1.00 62.62 186 ARG A CA 1
ATOM 1481 C C . ARG A 1 186 ? -2.131 -33.671 -24.098 1.00 62.62 186 ARG A C 1
ATOM 1483 O O . ARG A 1 186 ? -1.678 -34.569 -24.789 1.00 62.62 186 ARG A O 1
ATOM 1490 N N . PHE A 1 187 ? -3.190 -33.823 -23.308 1.00 59.22 187 PHE A N 1
ATOM 1491 C CA . PHE A 1 187 ? -3.943 -35.056 -23.140 1.00 59.22 187 PHE A CA 1
ATOM 1492 C C . PHE A 1 187 ? -5.356 -34.833 -23.690 1.00 59.22 187 PHE A C 1
ATOM 1494 O O . PHE A 1 187 ? -6.096 -33.997 -23.163 1.00 59.22 187 PHE A O 1
ATOM 1501 N N . ARG A 1 188 ? -5.679 -35.512 -24.798 1.00 59.03 188 ARG A N 1
ATOM 1502 C CA . ARG A 1 188 ? -7.022 -35.544 -25.407 1.00 59.03 188 ARG A CA 1
ATOM 1503 C C . ARG A 1 188 ? -7.895 -36.643 -24.806 1.00 59.03 188 ARG A C 1
ATOM 1505 O O . ARG A 1 188 ? -9.099 -36.463 -24.709 1.00 59.03 188 ARG A O 1
ATOM 1512 N N . GLU A 1 189 ? -7.272 -37.728 -24.369 1.00 62.78 189 GLU A N 1
ATOM 1513 C CA . GLU A 1 189 ? -7.932 -38.908 -23.822 1.00 62.78 189 GLU A CA 1
ATOM 1514 C C . GLU A 1 189 ? -7.405 -39.118 -22.406 1.00 62.78 189 GLU A C 1
ATOM 1516 O O . GLU A 1 189 ? -6.292 -39.595 -22.191 1.00 62.78 189 GLU A O 1
ATOM 1521 N N . VAL A 1 190 ? -8.172 -38.651 -21.425 1.00 58.28 190 VAL A N 1
ATOM 1522 C CA . VAL A 1 190 ? -7.903 -38.931 -20.015 1.00 58.28 190 VAL A CA 1
ATOM 1523 C C . VAL A 1 190 ? -8.696 -40.188 -19.684 1.00 58.28 190 VAL A C 1
ATOM 1525 O O . VAL A 1 190 ? -9.889 -40.096 -19.422 1.00 58.28 190 VAL A O 1
ATOM 1528 N N . VAL A 1 191 ? -8.058 -41.357 -19.744 1.00 59.62 191 VAL A N 1
ATOM 1529 C CA . VAL A 1 191 ? -8.654 -42.598 -19.229 1.00 59.62 191 VAL A CA 1
ATOM 1530 C C . VAL A 1 191 ? -8.670 -42.476 -17.709 1.00 59.62 191 VAL A C 1
ATOM 1532 O O . VAL A 1 191 ? -7.614 -42.320 -17.084 1.00 59.62 191 VAL A O 1
ATOM 1535 N N . THR A 1 192 ? -9.857 -42.447 -17.108 1.00 65.75 192 THR A N 1
ATOM 1536 C CA . THR A 1 192 ? -9.961 -42.393 -15.648 1.00 65.75 192 THR A CA 1
ATOM 1537 C C . THR A 1 192 ? -9.661 -43.775 -15.069 1.00 65.75 192 THR A C 1
ATOM 1539 O O . THR A 1 192 ? -9.754 -44.783 -15.762 1.00 65.75 192 THR A O 1
ATOM 1542 N N . ILE A 1 193 ? -9.298 -43.862 -13.785 1.00 59.31 193 ILE A N 1
ATOM 1543 C CA . ILE A 1 193 ? -9.029 -45.162 -13.135 1.00 59.31 193 ILE A CA 1
ATOM 1544 C C . ILE A 1 193 ? -10.261 -46.090 -13.203 1.00 59.31 193 ILE A C 1
ATOM 1546 O O . ILE A 1 193 ? -10.099 -47.305 -13.178 1.00 59.31 193 ILE A O 1
ATOM 1550 N N . ALA A 1 194 ? -11.468 -45.526 -13.318 1.00 63.12 194 ALA A N 1
ATOM 1551 C CA . ALA A 1 194 ? -12.712 -46.280 -13.451 1.00 63.12 194 ALA A CA 1
ATOM 1552 C C . ALA A 1 194 ? -12.877 -46.950 -14.826 1.00 63.12 194 ALA A C 1
ATOM 1554 O O . ALA A 1 194 ? -13.560 -47.961 -14.920 1.00 63.12 194 ALA A O 1
ATOM 1555 N N . ASP A 1 195 ? -12.216 -46.437 -15.865 1.00 66.56 195 ASP A N 1
ATOM 1556 C CA . ASP A 1 195 ? -12.296 -46.957 -17.237 1.00 66.56 195 ASP A CA 1
ATOM 1557 C C . ASP A 1 195 ? -11.217 -48.019 -17.513 1.00 66.56 195 ASP A C 1
ATOM 1559 O O . ASP A 1 195 ? -10.870 -48.307 -18.661 1.00 66.56 195 ASP A O 1
ATOM 1563 N N . ARG A 1 196 ? -10.617 -48.567 -16.452 1.00 68.81 196 ARG A N 1
ATOM 1564 C CA . ARG A 1 196 ? -9.548 -49.552 -16.554 1.00 68.81 196 ARG A CA 1
ATOM 1565 C C . ARG A 1 196 ? -10.131 -50.916 -16.960 1.00 68.81 196 ARG A C 1
ATOM 1567 O O . ARG A 1 196 ? -11.046 -51.385 -16.289 1.00 68.81 196 ARG A O 1
ATOM 1574 N N . PRO A 1 197 ? -9.576 -51.577 -17.992 1.00 70.94 197 PRO A N 1
ATOM 1575 C CA . PRO A 1 197 ? -9.956 -52.940 -18.346 1.00 70.94 197 PRO A CA 1
ATOM 1576 C C . PRO A 1 197 ? -9.831 -53.909 -17.150 1.00 70.94 197 PRO A C 1
ATOM 1578 O O . PRO A 1 197 ? -8.851 -53.807 -16.395 1.00 70.94 197 PRO A O 1
ATOM 1581 N N . PRO A 1 198 ? -10.801 -54.823 -16.952 1.00 66.19 198 PRO A N 1
ATOM 1582 C CA . PRO A 1 198 ? -10.863 -55.718 -15.792 1.00 66.19 198 PRO A CA 1
ATOM 1583 C C . PRO A 1 198 ? -9.664 -56.670 -15.700 1.00 66.19 198 PRO A C 1
ATOM 1585 O O . PRO A 1 198 ? -9.262 -57.040 -14.599 1.00 66.19 198 PRO A O 1
ATOM 1588 N N . GLU A 1 199 ? -9.009 -56.976 -16.822 1.00 63.53 199 GLU A N 1
ATOM 1589 C CA . GLU A 1 199 ? -7.830 -57.851 -16.886 1.00 63.53 199 GLU A CA 1
ATOM 1590 C C . GLU A 1 199 ? -6.642 -57.310 -16.062 1.00 63.53 199 GLU A C 1
ATOM 1592 O O . GLU A 1 199 ? -5.708 -58.040 -15.722 1.00 63.53 199 GLU A O 1
ATOM 1597 N N . ILE A 1 200 ? -6.673 -56.019 -15.706 1.00 63.00 200 ILE A N 1
ATOM 1598 C CA . ILE A 1 200 ? -5.639 -55.365 -14.900 1.00 63.00 200 ILE A CA 1
ATOM 1599 C C . ILE A 1 200 ? -5.840 -55.606 -13.389 1.00 63.00 200 ILE A C 1
ATOM 1601 O O . ILE A 1 200 ? -4.877 -55.489 -12.621 1.00 63.00 200 ILE A O 1
ATOM 1605 N N . GLU A 1 201 ? -7.048 -55.963 -12.936 1.00 63.34 201 GLU A N 1
ATOM 1606 C CA . GLU A 1 201 ? -7.284 -56.364 -11.538 1.00 63.34 201 GLU A CA 1
ATOM 1607 C C . GLU A 1 201 ? -6.699 -57.743 -11.229 1.00 63.34 201 GLU A C 1
ATOM 1609 O O . GLU A 1 201 ? -6.112 -57.924 -10.159 1.00 63.34 201 GLU A O 1
ATOM 1614 N N . ASP A 1 202 ? -6.771 -58.665 -12.192 1.00 65.00 202 ASP A N 1
ATOM 1615 C CA . ASP A 1 202 ? -6.328 -60.053 -12.033 1.00 65.00 202 ASP A CA 1
ATOM 1616 C C . ASP A 1 202 ? -4.808 -60.191 -11.920 1.00 65.00 202 ASP A C 1
ATOM 1618 O O . ASP A 1 202 ? -4.305 -61.200 -11.427 1.00 65.00 202 ASP A O 1
ATOM 1622 N N . ARG A 1 203 ? -4.052 -59.176 -12.371 1.00 60.34 203 ARG A N 1
ATOM 1623 C CA . ARG A 1 203 ? -2.575 -59.112 -12.314 1.00 60.34 203 ARG A CA 1
ATOM 1624 C C . ARG A 1 203 ? -1.864 -60.365 -12.845 1.00 60.34 203 ARG A C 1
ATOM 1626 O O . ARG A 1 203 ? -0.685 -60.570 -12.563 1.00 60.34 203 ARG A O 1
ATOM 1633 N N . ALA A 1 204 ? -2.563 -61.179 -13.631 1.00 58.94 204 ALA A N 1
ATOM 1634 C CA . ALA A 1 204 ? -2.092 -62.469 -14.115 1.00 58.94 204 ALA A CA 1
ATOM 1635 C C . ALA A 1 204 ? -1.048 -62.328 -15.235 1.00 58.94 204 ALA A C 1
ATOM 1637 O O . ALA A 1 204 ? -0.327 -63.277 -15.536 1.00 58.94 204 ALA A O 1
ATOM 1638 N N . VAL A 1 205 ? -0.938 -61.135 -15.831 1.00 57.78 205 VAL A N 1
ATOM 1639 C CA . VAL A 1 205 ? 0.038 -60.822 -16.878 1.00 57.78 205 VAL A CA 1
ATOM 1640 C C . VAL A 1 205 ? 1.209 -60.019 -16.290 1.00 57.78 205 VAL A C 1
ATOM 1642 O O . VAL A 1 205 ? 0.985 -58.982 -15.648 1.00 57.78 205 VAL A O 1
ATOM 1645 N N . PRO A 1 206 ? 2.467 -60.440 -16.531 1.00 44.97 206 PRO A N 1
ATOM 1646 C CA . PRO A 1 206 ? 3.651 -59.650 -16.204 1.00 44.97 206 PRO A CA 1
ATOM 1647 C C . PRO A 1 206 ? 3.585 -58.263 -16.870 1.00 44.97 206 PRO A C 1
ATOM 1649 O O . PRO A 1 206 ? 3.748 -58.127 -18.077 1.00 44.97 206 PRO A O 1
ATOM 1652 N N . GLY A 1 207 ? 3.294 -57.233 -16.071 1.00 61.38 207 GLY A N 1
ATOM 1653 C CA . GLY A 1 207 ? 3.055 -55.852 -16.525 1.00 61.38 207 GLY A CA 1
ATOM 1654 C C . GLY A 1 207 ? 2.022 -55.078 -15.689 1.00 61.38 207 GLY A C 1
ATOM 1655 O O . GLY A 1 207 ? 2.038 -53.853 -15.674 1.00 61.38 207 GLY A O 1
ATOM 1656 N N . HIS A 1 208 ? 1.170 -55.770 -14.922 1.00 62.72 208 HIS A N 1
ATOM 1657 C CA . HIS A 1 208 ? 0.097 -55.162 -14.103 1.00 62.72 208 HIS A CA 1
ATOM 1658 C C . HIS A 1 208 ? 0.444 -54.945 -12.616 1.00 62.72 208 HIS A C 1
ATOM 1660 O O . HIS A 1 208 ? -0.424 -54.694 -11.778 1.00 62.72 208 HIS A O 1
ATOM 1666 N N . TRP A 1 209 ? 1.726 -55.010 -12.272 1.00 58.00 209 TRP A N 1
ATOM 1667 C CA . TRP A 1 209 ? 2.248 -54.913 -10.910 1.00 58.00 209 TRP A CA 1
ATOM 1668 C C . TRP A 1 209 ? 2.773 -53.502 -10.617 1.00 58.00 209 TRP A C 1
ATOM 1670 O O . TRP A 1 209 ? 3.952 -53.303 -10.353 1.00 58.00 209 TRP A O 1
ATOM 1680 N N . GLU A 1 210 ? 1.904 -52.493 -10.646 1.00 50.16 210 GLU A N 1
ATOM 1681 C CA . GLU A 1 210 ? 2.289 -51.157 -10.174 1.00 50.16 210 GLU A CA 1
ATOM 1682 C C . GLU A 1 210 ? 1.905 -50.952 -8.701 1.00 50.16 210 GLU A C 1
ATOM 1684 O O . GLU A 1 210 ? 0.743 -51.038 -8.292 1.00 50.16 210 GLU A O 1
ATOM 1689 N N . TRP A 1 211 ? 2.944 -50.704 -7.902 1.00 39.25 211 TRP A N 1
ATOM 1690 C CA . TRP A 1 211 ? 2.956 -50.340 -6.488 1.00 39.25 211 TRP A CA 1
ATOM 1691 C C . TRP A 1 211 ? 1.896 -49.278 -6.146 1.00 39.25 211 TRP A C 1
ATOM 1693 O O . TRP A 1 211 ? 1.985 -48.132 -6.584 1.00 39.25 211 TRP A O 1
ATOM 1703 N N . ARG A 1 212 ? 0.896 -49.632 -5.324 1.00 45.34 212 ARG A N 1
ATOM 1704 C CA . ARG A 1 212 ? -0.052 -48.647 -4.776 1.00 45.34 212 ARG A CA 1
ATOM 1705 C C . ARG A 1 212 ? 0.675 -47.798 -3.719 1.00 45.34 212 ARG A C 1
ATOM 1707 O O . ARG A 1 212 ? 1.097 -48.361 -2.708 1.00 45.34 212 ARG A O 1
ATOM 1714 N N . PRO A 1 213 ? 0.789 -46.465 -3.871 1.00 42.34 213 PRO A N 1
ATOM 1715 C CA . PRO A 1 213 ? 1.308 -45.623 -2.804 1.00 42.34 213 PRO A CA 1
ATOM 1716 C C . PRO A 1 213 ? 0.316 -45.635 -1.634 1.00 42.34 213 PRO A C 1
ATOM 1718 O O . PRO A 1 213 ? -0.830 -45.210 -1.776 1.00 42.34 213 PRO A O 1
ATOM 1721 N N . HIS A 1 214 ? 0.746 -46.136 -0.478 1.00 46.94 214 HIS A N 1
ATOM 1722 C CA . HIS A 1 214 ? -0.023 -46.043 0.761 1.00 46.94 214 HIS A CA 1
ATOM 1723 C C . HIS A 1 214 ? -0.012 -44.585 1.261 1.00 46.94 214 HIS A C 1
ATOM 1725 O O . HIS A 1 214 ? 1.056 -43.962 1.286 1.00 46.94 214 HIS A O 1
ATOM 1731 N N . PRO A 1 215 ? -1.154 -44.005 1.669 1.00 38.72 215 PRO A N 1
ATOM 1732 C CA . PRO A 1 215 ? -1.163 -42.677 2.266 1.00 38.72 215 PRO A CA 1
ATOM 1733 C C . PRO A 1 215 ? -0.415 -42.716 3.606 1.00 38.72 215 PRO A C 1
ATOM 1735 O O . PRO A 1 215 ? -0.714 -43.525 4.484 1.00 38.72 215 PRO A O 1
ATOM 1738 N N . ARG A 1 216 ? 0.587 -41.841 3.764 1.00 39.47 216 ARG A N 1
ATOM 1739 C CA . ARG A 1 216 ? 1.355 -41.702 5.008 1.00 39.47 216 ARG A CA 1
ATOM 1740 C C . ARG A 1 216 ? 0.431 -41.246 6.137 1.00 39.47 216 ARG A C 1
ATOM 1742 O O . ARG A 1 216 ? -0.063 -40.121 6.105 1.00 39.47 216 ARG A O 1
ATOM 1749 N N . ARG A 1 217 ? 0.246 -42.087 7.155 1.00 38.31 217 ARG A N 1
ATOM 1750 C CA . ARG A 1 217 ? -0.361 -41.690 8.429 1.00 38.31 217 ARG A CA 1
ATOM 1751 C C . ARG A 1 217 ? 0.762 -41.436 9.436 1.00 38.31 217 ARG A C 1
ATOM 1753 O O . ARG A 1 217 ? 1.385 -42.370 9.921 1.00 38.31 217 ARG A O 1
ATOM 1760 N N . ASN A 1 218 ? 1.031 -40.161 9.709 1.00 36.50 218 ASN A N 1
ATOM 1761 C CA . ASN A 1 218 ? 1.795 -39.741 10.883 1.00 36.50 218 ASN A CA 1
ATOM 1762 C C . ASN A 1 218 ? 0.920 -39.929 12.130 1.00 36.50 218 ASN A C 1
ATOM 1764 O O . ASN A 1 218 ? -0.245 -39.529 12.119 1.00 36.50 218 ASN A O 1
ATOM 1768 N N . GLY A 1 219 ? 1.487 -40.475 13.203 1.00 34.72 219 GLY A N 1
ATOM 1769 C CA . GLY A 1 219 ? 0.832 -40.532 14.506 1.00 34.72 219 GLY A CA 1
ATOM 1770 C C . GLY A 1 219 ? 1.597 -41.396 15.499 1.00 34.72 219 GLY A C 1
ATOM 1771 O O . GLY A 1 219 ? 1.518 -42.614 15.430 1.00 34.72 219 GLY A O 1
ATOM 1772 N N . ASN A 1 220 ? 2.327 -40.735 16.399 1.00 39.50 220 ASN A N 1
ATOM 1773 C CA . ASN A 1 220 ? 2.836 -41.278 17.656 1.00 39.50 220 ASN A CA 1
ATOM 1774 C C . ASN A 1 220 ? 1.778 -42.123 18.381 1.00 39.50 220 ASN A C 1
ATOM 1776 O O . ASN A 1 220 ? 0.702 -41.600 18.661 1.00 39.50 220 ASN A O 1
ATOM 1780 N N . GLU A 1 221 ? 2.147 -43.316 18.842 1.00 35.75 221 GLU A N 1
ATOM 1781 C CA . GLU A 1 221 ? 1.733 -43.770 20.171 1.00 35.75 221 GLU A CA 1
ATOM 1782 C C . GLU A 1 221 ? 2.809 -44.694 20.759 1.00 35.75 221 GLU A C 1
ATOM 1784 O O . GLU A 1 221 ? 3.032 -45.812 20.305 1.00 35.75 221 GLU A O 1
ATOM 1789 N N . VAL A 1 222 ? 3.515 -44.169 21.760 1.00 45.50 222 VAL A N 1
ATOM 1790 C CA . VAL A 1 222 ? 4.266 -44.951 22.740 1.00 45.50 222 VAL A CA 1
ATOM 1791 C C . VAL A 1 222 ? 3.236 -45.609 23.648 1.00 45.50 222 VAL A C 1
ATOM 1793 O O . VAL A 1 222 ? 2.480 -44.885 24.296 1.00 45.50 222 VAL A O 1
ATOM 1796 N N . ARG A 1 223 ? 3.239 -46.942 23.748 1.00 38.31 223 ARG A N 1
ATOM 1797 C CA . ARG A 1 223 ? 2.774 -47.646 24.949 1.00 38.31 223 ARG A CA 1
ATOM 1798 C C . ARG A 1 223 ? 3.650 -48.854 25.252 1.00 38.31 223 ARG A C 1
ATOM 1800 O O . ARG A 1 223 ? 3.752 -49.793 24.473 1.00 38.31 223 ARG A O 1
ATOM 1807 N N . ASP A 1 224 ? 4.255 -48.733 26.420 1.00 38.34 224 ASP A N 1
ATOM 1808 C CA . ASP A 1 224 ? 4.869 -49.736 27.275 1.00 38.34 224 ASP A CA 1
ATOM 1809 C C . ASP A 1 224 ? 3.958 -50.937 27.624 1.00 38.34 224 ASP A C 1
ATOM 1811 O O . ASP A 1 224 ? 2.732 -50.800 27.675 1.00 38.34 224 ASP A O 1
ATOM 1815 N N . ARG A 1 225 ? 4.647 -52.013 28.050 1.00 36.16 225 ARG A N 1
ATOM 1816 C CA . ARG A 1 225 ? 4.280 -53.157 28.926 1.00 36.16 225 ARG A CA 1
ATOM 1817 C C . ARG A 1 225 ? 4.009 -54.536 28.308 1.00 36.16 225 ARG A C 1
ATOM 1819 O O . ARG A 1 225 ? 2.977 -54.784 27.698 1.00 36.16 225 ARG A O 1
ATOM 1826 N N . ASP A 1 226 ? 4.953 -55.421 28.647 1.00 37.28 226 ASP A N 1
ATOM 1827 C CA . ASP A 1 226 ? 4.810 -56.741 29.278 1.00 37.28 226 ASP A CA 1
ATOM 1828 C C . ASP A 1 226 ? 3.851 -57.774 28.673 1.00 37.28 226 ASP A C 1
ATOM 1830 O O . ASP A 1 226 ? 2.632 -57.650 28.777 1.00 37.28 226 ASP A O 1
ATOM 1834 N N . SER A 1 227 ? 4.414 -58.913 28.243 1.00 37.91 227 SER A N 1
ATOM 1835 C CA . SER A 1 227 ? 4.287 -60.221 28.934 1.00 37.91 227 SER A CA 1
ATOM 1836 C C . SER A 1 227 ? 4.548 -61.401 27.982 1.00 37.91 227 SER A C 1
ATOM 1838 O O . SER A 1 227 ? 3.636 -61.829 27.274 1.00 37.91 227 SER A O 1
ATOM 1840 N N . ARG A 1 228 ? 5.760 -61.968 28.014 1.00 36.75 228 ARG A N 1
ATOM 1841 C CA . ARG A 1 228 ? 6.055 -63.396 28.277 1.00 36.75 228 ARG A CA 1
ATOM 1842 C C . ARG A 1 228 ? 7.540 -63.689 28.117 1.00 36.75 228 ARG A C 1
ATOM 1844 O O . ARG A 1 228 ? 8.125 -63.204 27.128 1.00 36.75 228 ARG A O 1
#